Protein AF-A0AAW0GSN8-F1 (afdb_monomer_lite)

Secondary structure (DSSP, 8-state):
---GGGGSPPPS--------------------------------PPPPTT--TT----STTTS-S-PPPSS---PPP--B-TTS-B-THHHHHTTPPTT-----SGGGGS-GGG-SSS-HHHHS-PPPPHHHHHHHHHHHHHHHHHHHHHHHHHH-TT-----S----------S---S--------------------------

Radius of gyration: 39.43 Å; chains: 1; bounding box: 84×51×118 Å

Sequence (205 aa):
MAALASLLPKPVHVSISDDEDDIVRVSQQVAESSLQSKSVVIRLAVPSYGQRNGWKPSSQEDFGLGKKKTAAGNTLALQVDSEGNVRYDAIAQQGQRAGKIIQSQFKDLVPLAHRKDLDDDARLMERPSEDEVQTTTDKTRAALEKLVNGKIKAAQPKNVPDGHGKTSFIRYTPGQQNGSGWVEA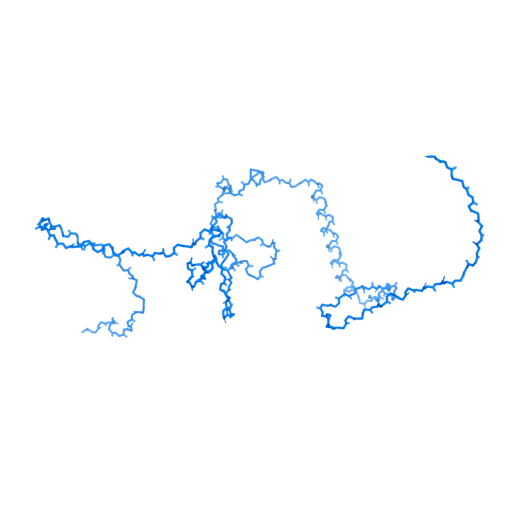EDHQDDRSGRGSFGAPSVQA

Organism: NCBI:txid2478898

Foldseek 3Di:
DDDPVVVDDDDPDDDDDPDDDDPDDDDDDDDDDDDDPPVPPPDPPADDPPPCVVPDQDDPVNDDDDDDDPDDDPDDDFDADPVRDTCPVVVVCPPPDPPDDDPDDPLSVDPPVPRPPDDPVRVVPDDDDPVVVVVVVVVVVVVVVVVVVVVVLVPDPDNDPDPPDDDDDDDDDDPDPPDDPPPPPPPPPPPPDDDDDDDDDDDDD

InterPro domains:
  IPR017862 SKI-interacting protein, SKIP [PTHR12096] (2-179)

pLDDT: mean 73.42, std 19.93, range [31.97, 97.88]

Structure (mmCIF, N/CA/C/O backbone):
data_AF-A0AAW0GSN8-F1
#
_entry.id   AF-A0AAW0GSN8-F1
#
loop_
_atom_site.group_PDB
_atom_site.id
_atom_site.type_symbol
_atom_site.label_atom_id
_atom_site.label_alt_id
_atom_site.label_comp_id
_atom_site.label_asym_id
_atom_site.label_entity_id
_atom_site.label_seq_id
_atom_site.pdbx_PDB_ins_code
_atom_site.Cartn_x
_atom_site.Cartn_y
_atom_site.Cartn_z
_atom_site.occupancy
_atom_site.B_iso_or_equiv
_atom_site.auth_seq_id
_atom_site.auth_comp_id
_atom_site.auth_asym_id
_atom_site.auth_atom_id
_atom_site.pdbx_PDB_model_num
ATOM 1 N N . MET A 1 1 ? -24.325 24.714 -55.198 1.00 47.47 1 MET A N 1
ATOM 2 C CA . MET A 1 1 ? -24.501 23.804 -54.046 1.00 47.47 1 MET A CA 1
ATOM 3 C C . MET A 1 1 ? -23.289 23.974 -53.143 1.00 47.47 1 MET A C 1
ATOM 5 O O . MET A 1 1 ? -22.192 23.667 -53.584 1.00 47.47 1 MET A O 1
ATOM 9 N N . ALA A 1 2 ? -23.452 24.573 -51.961 1.00 48.50 2 ALA A N 1
ATOM 10 C CA . ALA A 1 2 ? -22.352 24.800 -51.020 1.00 48.50 2 ALA A CA 1
ATOM 11 C C . ALA A 1 2 ? -22.155 23.544 -50.156 1.00 48.50 2 ALA A C 1
ATOM 13 O O . ALA A 1 2 ? -23.101 23.097 -49.511 1.00 48.50 2 ALA A O 1
ATOM 14 N N . ALA A 1 3 ? -20.961 22.948 -50.181 1.00 64.44 3 ALA A N 1
ATOM 15 C CA . ALA A 1 3 ? -20.650 21.765 -49.384 1.00 64.44 3 ALA A CA 1
ATOM 16 C C . ALA A 1 3 ? -20.227 22.180 -47.963 1.00 64.44 3 ALA A C 1
ATOM 18 O O . ALA A 1 3 ? -19.297 22.965 -47.795 1.00 64.44 3 ALA A O 1
ATOM 19 N N . LEU A 1 4 ? -20.885 21.615 -46.942 1.00 66.44 4 LEU A N 1
ATOM 20 C CA . LEU A 1 4 ? -20.649 21.854 -45.504 1.00 66.44 4 LEU A CA 1
ATOM 21 C C . LEU A 1 4 ? -19.182 21.696 -45.054 1.00 66.44 4 LEU A C 1
ATOM 23 O O . LEU A 1 4 ? -18.800 22.228 -44.016 1.00 66.44 4 LEU A O 1
ATOM 27 N N . ALA A 1 5 ? -18.351 21.012 -45.843 1.00 70.94 5 ALA A N 1
ATOM 28 C CA . ALA A 1 5 ? -16.930 20.826 -45.574 1.00 70.94 5 ALA A CA 1
ATOM 29 C C . ALA A 1 5 ? -16.110 22.132 -45.619 1.00 70.94 5 ALA A C 1
ATOM 31 O O . ALA A 1 5 ? -15.056 22.198 -44.993 1.00 70.94 5 ALA A O 1
ATOM 32 N N . SER A 1 6 ? -16.572 23.182 -46.315 1.00 72.38 6 SER A N 1
ATOM 33 C CA . SER A 1 6 ? -15.826 24.448 -46.429 1.00 72.38 6 SER A CA 1
ATOM 34 C C . SER A 1 6 ? -16.118 25.464 -45.318 1.00 72.38 6 SER A C 1
ATOM 36 O O . SER A 1 6 ? -15.458 26.498 -45.269 1.00 72.38 6 SER A O 1
ATOM 38 N N . LEU A 1 7 ? -17.110 25.209 -44.453 1.00 79.56 7 LEU A N 1
ATOM 39 C CA . LEU A 1 7 ? -17.447 26.067 -43.305 1.00 79.56 7 LEU A CA 1
ATOM 40 C C . LEU A 1 7 ? -16.794 25.613 -41.993 1.00 79.56 7 LEU A C 1
ATOM 42 O O . LEU A 1 7 ? -16.964 26.272 -40.968 1.00 79.56 7 LEU A O 1
ATOM 46 N N . LEU A 1 8 ? -16.057 24.502 -42.002 1.00 81.62 8 LEU A N 1
ATOM 47 C CA . LEU A 1 8 ? -15.428 23.966 -40.801 1.00 81.62 8 LEU A CA 1
ATOM 48 C C . LEU A 1 8 ? -13.939 24.355 -40.738 1.00 81.62 8 LEU A C 1
ATOM 50 O O . LEU A 1 8 ? -13.247 24.308 -41.758 1.00 81.62 8 LEU A O 1
ATOM 54 N N . PRO A 1 9 ? -13.425 24.749 -39.556 1.00 76.94 9 PRO A N 1
ATOM 55 C CA . PRO A 1 9 ? -12.010 25.045 -39.373 1.00 76.94 9 PRO A CA 1
ATOM 56 C C . PRO A 1 9 ? -11.159 23.794 -39.614 1.00 76.94 9 PRO A C 1
ATOM 58 O O . PRO A 1 9 ? -11.548 22.679 -39.265 1.00 76.94 9 PRO A O 1
ATOM 61 N N . LYS A 1 10 ? -9.986 23.990 -40.227 1.00 71.31 10 LYS A N 1
ATOM 62 C CA . LYS A 1 10 ? -9.084 22.893 -40.602 1.00 71.31 10 LYS A CA 1
ATOM 63 C C . LYS A 1 10 ? -8.687 22.078 -39.357 1.00 71.31 10 LYS A C 1
ATOM 65 O O . LYS A 1 10 ? -8.310 22.687 -38.352 1.00 71.31 10 LYS A O 1
ATOM 70 N N . PRO A 1 11 ? -8.762 20.734 -39.402 1.00 77.06 11 PRO A N 1
ATOM 71 C CA . PRO A 1 11 ? -8.467 19.896 -38.246 1.00 77.06 11 PRO A CA 1
ATOM 72 C C . PRO A 1 11 ? -6.990 20.015 -37.857 1.00 77.06 11 PRO A C 1
ATOM 74 O O . PRO A 1 11 ? -6.106 20.007 -38.709 1.00 77.06 11 PRO A O 1
ATOM 77 N N . VAL A 1 12 ? -6.731 20.123 -36.553 1.00 73.25 12 VAL A N 1
ATOM 78 C CA . VAL A 1 12 ? -5.385 20.352 -35.991 1.00 73.25 12 VAL A CA 1
ATOM 79 C C . VAL A 1 12 ? -4.569 19.054 -35.893 1.00 73.25 12 VAL A C 1
ATOM 81 O O . VAL A 1 12 ? -3.347 19.094 -35.780 1.00 73.25 12 VAL A O 1
ATOM 84 N N . HIS A 1 13 ? -5.222 17.895 -36.004 1.00 61.66 13 HIS A N 1
ATOM 85 C CA . HIS A 1 13 ? -4.568 16.591 -35.986 1.00 61.66 13 HIS A CA 1
ATOM 86 C C . HIS A 1 13 ? -4.884 15.832 -37.273 1.00 61.66 13 HIS A C 1
ATOM 88 O O . HIS A 1 13 ? -5.981 15.306 -37.445 1.00 61.66 13 HIS A O 1
ATOM 94 N N . VAL A 1 14 ? -3.906 15.793 -38.178 1.00 61.56 14 VAL A N 1
ATOM 95 C CA . VAL A 1 14 ? -3.887 14.848 -39.294 1.00 61.56 14 VAL A CA 1
ATOM 96 C C . VAL A 1 14 ? -3.407 13.521 -38.719 1.00 61.56 14 VAL A C 1
ATOM 98 O O . VAL A 1 14 ? -2.260 13.414 -38.286 1.00 61.56 14 VAL A O 1
ATOM 101 N N . SER A 1 15 ? -4.284 12.520 -38.652 1.00 49.62 15 SER A N 1
ATOM 102 C CA . SER A 1 15 ? -3.837 11.140 -38.487 1.00 49.62 15 SER A CA 1
ATOM 103 C C . SER A 1 15 ? -3.034 10.781 -39.732 1.00 49.62 15 SER A C 1
ATOM 105 O O . SER A 1 15 ? -3.571 10.842 -40.839 1.00 49.62 15 SER A O 1
ATOM 107 N N . ILE A 1 16 ? -1.752 10.462 -39.541 1.00 42.59 16 ILE A N 1
ATOM 108 C CA . ILE A 1 16 ? -0.909 9.833 -40.558 1.00 42.59 16 ILE A CA 1
ATOM 109 C C . ILE A 1 16 ? -1.701 8.660 -41.134 1.00 42.59 16 ILE A C 1
ATOM 111 O O . ILE A 1 16 ? -2.061 7.720 -40.427 1.00 42.59 16 ILE A O 1
ATOM 115 N N . SER A 1 17 ? -2.087 8.830 -42.392 1.00 41.59 17 SER A N 1
ATOM 116 C CA . SER A 1 17 ? -2.611 7.766 -43.229 1.00 41.59 17 SER A CA 1
ATOM 117 C C . SER A 1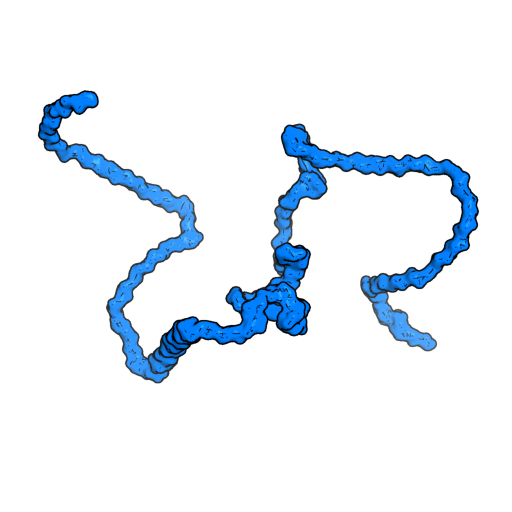 17 ? -1.368 7.090 -43.779 1.00 41.59 17 SER A C 1
ATOM 119 O O . SER A 1 17 ? -0.488 7.763 -44.317 1.00 41.59 17 SER A O 1
ATOM 121 N N . ASP A 1 18 ? -1.255 5.802 -43.505 1.00 45.47 18 ASP A N 1
ATOM 122 C CA . ASP A 1 18 ? -0.244 4.925 -44.074 1.00 45.47 18 ASP A CA 1
ATOM 123 C C . ASP A 1 18 ? -0.635 4.723 -45.547 1.00 45.47 18 ASP A C 1
ATOM 125 O O . ASP A 1 18 ? -1.470 3.879 -45.867 1.00 45.47 18 ASP A O 1
ATOM 129 N N . ASP A 1 19 ? -0.158 5.607 -46.426 1.00 40.81 19 ASP A N 1
ATOM 130 C CA . ASP A 1 19 ? -0.282 5.442 -47.875 1.00 40.81 19 ASP A CA 1
ATOM 131 C C . ASP A 1 19 ? 0.840 4.500 -48.339 1.00 40.81 19 ASP A C 1
ATOM 133 O O . ASP A 1 19 ? 1.934 4.915 -48.730 1.00 40.81 19 ASP A O 1
ATOM 137 N N . GLU A 1 20 ? 0.558 3.202 -48.245 1.00 44.66 20 GLU A N 1
ATOM 138 C CA . GLU A 1 20 ? 1.202 2.177 -49.060 1.00 44.66 20 GLU A CA 1
ATOM 139 C C . GLU A 1 20 ? 0.639 2.300 -50.484 1.00 44.66 20 GLU A C 1
ATOM 141 O O . GLU A 1 20 ? -0.543 2.043 -50.678 1.00 44.66 20 GLU A O 1
ATOM 146 N N . ASP A 1 21 ? 1.457 2.751 -51.445 1.00 37.56 21 ASP A N 1
ATOM 147 C CA . ASP A 1 21 ? 1.539 2.247 -52.832 1.00 37.56 21 ASP A CA 1
ATOM 148 C C . ASP A 1 21 ? 2.273 3.250 -53.747 1.00 37.56 21 ASP A C 1
ATOM 150 O O . ASP A 1 21 ? 1.756 4.314 -54.064 1.00 37.56 21 ASP A O 1
ATOM 154 N N . ASP A 1 22 ? 3.495 2.898 -54.176 1.00 33.91 22 ASP A N 1
ATOM 155 C CA . ASP A 1 22 ? 3.962 3.030 -55.573 1.00 33.91 22 ASP A CA 1
ATOM 156 C C . ASP A 1 22 ? 5.422 2.541 -55.703 1.00 33.91 22 ASP A C 1
ATOM 158 O O . ASP A 1 22 ? 6.395 3.300 -55.744 1.00 33.91 22 ASP A O 1
ATOM 162 N N . ILE A 1 23 ? 5.600 1.216 -55.786 1.00 31.97 23 ILE A N 1
ATOM 163 C CA . ILE A 1 23 ? 6.879 0.605 -56.180 1.00 31.97 23 ILE A CA 1
ATOM 164 C C . ILE A 1 23 ? 6.979 0.642 -57.709 1.00 31.97 23 ILE A C 1
ATOM 166 O O . ILE A 1 23 ? 6.670 -0.327 -58.406 1.00 31.97 23 ILE A O 1
ATOM 170 N N . VAL A 1 24 ? 7.474 1.754 -58.249 1.00 32.88 24 VAL A N 1
ATOM 171 C CA . VAL A 1 24 ? 7.931 1.819 -59.642 1.00 32.88 24 VAL A CA 1
ATOM 172 C C . VAL A 1 24 ? 9.305 1.147 -59.737 1.00 32.88 24 VAL A C 1
ATOM 174 O O . VAL A 1 24 ? 10.339 1.704 -59.371 1.00 32.88 24 VAL A O 1
ATOM 177 N N . ARG A 1 25 ? 9.319 -0.089 -60.248 1.00 39.22 25 ARG A N 1
ATOM 178 C CA . ARG A 1 25 ? 10.537 -0.801 -60.656 1.00 39.22 25 ARG A CA 1
ATOM 179 C C . ARG A 1 25 ? 11.134 -0.139 -61.902 1.00 39.22 25 ARG A C 1
ATOM 181 O O . ARG A 1 25 ? 10.726 -0.454 -63.015 1.00 39.22 25 ARG A O 1
ATOM 188 N N . VAL A 1 26 ? 12.145 0.712 -61.728 1.00 33.56 26 VAL A N 1
ATOM 189 C CA . VAL A 1 26 ? 13.112 1.027 -62.795 1.00 33.56 26 VAL A CA 1
ATOM 190 C C . VAL A 1 26 ? 14.429 0.352 -62.452 1.00 33.56 26 VAL A C 1
ATOM 192 O O . VAL A 1 26 ? 15.201 0.793 -61.604 1.00 33.56 26 VAL A O 1
ATOM 195 N N . SER A 1 27 ? 14.666 -0.770 -63.114 1.00 37.75 27 SER A N 1
ATOM 196 C CA . SER A 1 27 ? 15.971 -1.398 -63.200 1.00 37.75 27 SER A CA 1
ATOM 197 C C . SER A 1 27 ? 16.868 -0.624 -64.169 1.00 37.75 27 SER A C 1
ATOM 199 O O . SER A 1 27 ? 16.466 -0.357 -65.298 1.00 37.75 27 SER A O 1
ATOM 201 N N . GLN A 1 28 ? 18.115 -0.425 -63.728 1.00 36.84 28 GLN A N 1
ATOM 202 C CA . GLN A 1 28 ? 19.348 -0.601 -64.505 1.00 36.84 28 GLN A CA 1
ATOM 203 C C . GLN A 1 28 ? 20.204 0.658 -64.793 1.00 36.84 28 GLN A C 1
ATOM 205 O O . GLN A 1 28 ? 19.917 1.468 -65.662 1.00 36.84 28 GLN A O 1
ATOM 210 N N . GLN A 1 29 ? 21.349 0.673 -64.091 1.00 39.09 29 GLN A N 1
ATOM 211 C CA . GLN A 1 29 ? 22.684 1.139 -64.506 1.00 39.09 29 GLN A CA 1
ATOM 212 C C . GLN A 1 29 ? 22.993 2.644 -64.591 1.00 39.09 29 GLN A C 1
ATOM 214 O O . GLN A 1 29 ? 22.885 3.262 -65.641 1.00 39.09 29 GLN A O 1
ATOM 219 N N . VAL A 1 30 ? 23.644 3.142 -63.531 1.00 34.22 30 VAL A N 1
ATOM 220 C CA . VAL A 1 30 ? 24.915 3.878 -63.667 1.00 34.22 30 VAL A CA 1
ATOM 221 C C . VAL A 1 30 ? 25.796 3.589 -62.450 1.00 34.22 30 VAL A C 1
ATOM 223 O O . VAL A 1 30 ? 25.522 4.026 -61.335 1.00 34.22 30 VAL A O 1
ATOM 226 N N . ALA A 1 31 ? 26.836 2.789 -62.673 1.00 40.06 31 ALA A N 1
ATOM 227 C CA . ALA A 1 31 ? 28.003 2.739 -61.812 1.00 40.06 31 ALA A CA 1
ATOM 228 C C . ALA A 1 31 ? 28.963 3.826 -62.301 1.00 40.06 31 ALA A C 1
ATOM 230 O O . ALA A 1 31 ? 29.271 3.839 -63.486 1.00 40.06 31 ALA A O 1
ATOM 231 N N . GLU A 1 32 ? 29.376 4.727 -61.407 1.00 35.12 32 GLU A N 1
ATOM 232 C CA . GLU A 1 32 ? 30.765 5.170 -61.195 1.00 35.12 32 GLU A CA 1
ATOM 233 C C . GLU A 1 32 ? 30.825 6.513 -60.451 1.00 35.12 32 GLU A C 1
ATOM 235 O O . GLU A 1 32 ? 30.223 7.513 -60.829 1.00 35.12 32 GLU A O 1
ATOM 240 N N . SER A 1 33 ? 31.651 6.522 -59.403 1.00 45.41 33 SER A N 1
ATOM 241 C CA . SER A 1 33 ? 32.272 7.696 -58.779 1.00 45.41 33 SER A CA 1
ATOM 242 C C . SER A 1 33 ? 31.367 8.739 -58.102 1.00 45.41 33 SER A C 1
ATOM 244 O O . SER A 1 33 ? 31.051 9.789 -58.646 1.00 45.41 33 SER A O 1
ATOM 246 N N . SER A 1 34 ? 31.108 8.543 -56.808 1.00 45.59 34 SER A N 1
ATOM 247 C CA . SER A 1 34 ? 31.128 9.676 -55.879 1.00 45.59 34 SER A CA 1
ATOM 248 C C . SER A 1 34 ? 31.551 9.207 -54.494 1.00 45.59 34 SER A C 1
ATOM 250 O O . SER A 1 34 ? 30.896 8.401 -53.838 1.00 45.59 34 SER A O 1
ATOM 252 N N . LEU A 1 35 ? 32.743 9.670 -54.146 1.00 48.09 35 LEU A N 1
ATOM 253 C CA . LEU A 1 35 ? 33.466 9.596 -52.888 1.00 48.09 35 LEU A CA 1
ATOM 254 C C . LEU A 1 35 ? 32.600 9.261 -51.669 1.00 48.09 35 LEU A C 1
ATOM 256 O O . LEU A 1 35 ? 31.708 9.993 -51.250 1.00 48.09 35 LEU A O 1
ATOM 260 N N . GLN A 1 36 ? 32.971 8.144 -51.062 1.00 50.09 36 GLN A N 1
ATOM 261 C CA . GLN A 1 36 ? 32.491 7.642 -49.793 1.00 50.09 36 GLN A CA 1
ATOM 262 C C . GLN A 1 36 ? 32.899 8.605 -48.668 1.00 50.09 36 GLN A C 1
ATOM 264 O O . GLN A 1 36 ? 33.895 8.390 -47.980 1.00 50.09 36 GLN A O 1
ATOM 269 N N . SER A 1 37 ? 32.130 9.669 -48.442 1.00 52.34 37 SER A N 1
ATOM 270 C CA . SER A 1 37 ? 32.210 10.445 -47.206 1.00 52.34 37 SER A CA 1
ATOM 271 C C . SER A 1 37 ? 31.541 9.649 -46.083 1.00 52.34 37 SER A C 1
ATOM 273 O O . SER A 1 37 ? 30.471 9.977 -45.579 1.00 52.34 37 SER A O 1
ATOM 275 N N . LYS A 1 38 ? 32.206 8.572 -45.643 1.00 58.03 38 LYS A N 1
ATOM 276 C CA . LYS A 1 38 ? 32.030 8.074 -44.276 1.00 58.03 38 LYS A CA 1
ATOM 277 C C . LYS A 1 38 ? 32.550 9.176 -43.358 1.00 58.03 38 LYS A C 1
ATOM 279 O O . LYS A 1 38 ? 33.722 9.178 -42.993 1.00 58.03 38 LYS A O 1
ATOM 284 N N . SER A 1 39 ? 31.702 10.143 -43.017 1.00 54.34 39 SER A N 1
ATOM 285 C CA . SER A 1 39 ? 31.991 11.056 -41.920 1.00 54.34 39 SER A CA 1
ATOM 286 C C . SER A 1 39 ? 32.039 10.209 -40.653 1.00 54.34 39 SER A C 1
ATOM 288 O O . SER A 1 39 ? 31.008 9.815 -40.105 1.00 54.34 39 SER A O 1
ATOM 290 N N . VAL A 1 40 ? 33.251 9.849 -40.241 1.00 54.81 40 VAL A N 1
ATOM 291 C CA . VAL A 1 40 ? 33.510 9.196 -38.964 1.00 54.81 40 VAL A CA 1
ATOM 292 C C . VAL A 1 40 ? 33.043 10.163 -37.886 1.00 54.81 40 VAL A C 1
ATOM 294 O O . VAL A 1 40 ? 33.675 11.187 -37.638 1.00 54.81 40 VAL A O 1
ATOM 297 N N . VAL A 1 41 ? 31.911 9.857 -37.258 1.00 50.50 41 VAL A N 1
ATOM 298 C CA . VAL A 1 41 ? 31.511 10.522 -36.020 1.00 50.50 41 VAL A CA 1
ATOM 299 C C . VAL A 1 41 ? 32.524 10.081 -34.967 1.00 50.50 41 VAL A C 1
ATOM 301 O O . VAL A 1 41 ? 32.447 8.963 -34.455 1.00 50.50 41 VAL A O 1
ATOM 304 N N . ILE A 1 42 ? 33.515 10.931 -34.688 1.00 53.84 42 ILE A N 1
ATOM 305 C CA . ILE A 1 42 ? 34.471 10.733 -33.595 1.00 53.84 42 ILE A CA 1
ATOM 306 C C . ILE A 1 42 ? 33.691 10.934 -32.295 1.00 53.84 42 ILE A C 1
ATOM 308 O O . ILE A 1 42 ? 33.615 12.034 -31.754 1.00 53.84 42 ILE A O 1
ATOM 312 N N . ARG A 1 43 ? 33.046 9.871 -31.812 1.00 57.94 43 ARG A N 1
ATOM 313 C CA . ARG A 1 43 ? 32.513 9.836 -30.452 1.00 57.94 43 ARG A CA 1
ATOM 314 C C . ARG A 1 43 ? 33.710 9.756 -29.512 1.00 57.94 43 ARG A C 1
ATOM 316 O O . ARG A 1 43 ? 34.443 8.768 -29.545 1.00 57.94 43 ARG A O 1
ATOM 323 N N . LEU A 1 44 ? 33.926 10.792 -28.703 1.00 65.06 44 LEU A N 1
ATOM 324 C CA . LEU A 1 44 ? 34.862 10.754 -27.579 1.00 65.06 44 LEU A CA 1
ATOM 325 C C . LEU A 1 44 ? 34.303 9.753 -26.562 1.00 65.06 44 LEU A C 1
ATOM 327 O O . LEU A 1 44 ? 33.516 10.108 -25.695 1.00 65.06 44 LEU A O 1
ATOM 331 N N . ALA A 1 45 ? 34.633 8.473 -26.733 1.00 70.31 45 ALA A N 1
ATOM 332 C CA . ALA A 1 45 ? 34.176 7.428 -25.834 1.00 70.31 45 ALA A CA 1
ATOM 333 C C . ALA A 1 45 ? 34.641 7.745 -24.408 1.00 70.31 45 ALA A C 1
ATOM 335 O O . ALA A 1 45 ? 35.801 8.099 -24.188 1.00 70.31 45 ALA A O 1
ATOM 336 N N . VAL A 1 46 ? 33.723 7.617 -23.450 1.00 76.12 46 VAL A N 1
ATOM 337 C CA . VAL A 1 46 ? 33.999 7.800 -22.025 1.00 76.12 46 VAL A CA 1
ATOM 338 C C . VAL A 1 46 ? 35.222 6.948 -21.635 1.00 76.12 46 VAL A C 1
ATOM 340 O O . VAL A 1 46 ? 35.148 5.721 -21.748 1.00 76.12 46 VAL A O 1
ATOM 343 N N . PRO A 1 47 ? 36.338 7.550 -21.171 1.00 82.31 47 PRO A N 1
ATOM 344 C CA . PRO A 1 47 ? 37.539 6.801 -20.817 1.00 82.31 47 PRO A CA 1
ATOM 345 C C . PRO A 1 47 ? 37.259 5.747 -19.739 1.00 82.31 47 PRO A C 1
ATOM 347 O O . PRO A 1 47 ? 36.451 5.963 -18.822 1.00 82.31 47 PRO A O 1
ATOM 350 N N . SER A 1 48 ? 37.944 4.603 -19.821 1.00 83.94 48 SER A N 1
ATOM 351 C CA . SER A 1 48 ? 37.826 3.541 -18.820 1.00 83.94 48 SER A CA 1
ATOM 352 C C . SER A 1 48 ? 38.185 4.058 -17.425 1.00 83.94 48 SER A C 1
ATOM 354 O O . SER A 1 48 ? 38.892 5.059 -17.254 1.00 83.94 48 SER A O 1
ATOM 356 N N . TYR A 1 49 ? 37.684 3.382 -16.392 1.00 80.88 49 TYR A N 1
ATOM 357 C CA . TYR A 1 49 ? 38.057 3.713 -15.018 1.00 80.88 49 TYR A CA 1
ATOM 358 C C . TYR A 1 49 ? 39.591 3.685 -14.865 1.00 80.88 49 TYR A C 1
ATOM 360 O O . TYR A 1 49 ? 40.256 2.805 -15.408 1.00 80.88 49 TYR A O 1
ATOM 368 N N . GLY A 1 50 ? 40.152 4.700 -14.196 1.00 84.62 50 GLY A N 1
ATOM 369 C CA . GLY A 1 50 ? 41.602 4.896 -14.041 1.00 84.62 50 GLY A CA 1
ATOM 370 C C . GLY A 1 50 ? 42.258 5.890 -15.015 1.00 84.62 50 GLY A C 1
ATOM 371 O O . GLY A 1 50 ? 43.293 6.451 -14.674 1.00 84.62 50 GLY A O 1
ATOM 372 N N . GLN A 1 51 ? 41.648 6.196 -16.170 1.00 84.75 51 GLN A N 1
ATOM 373 C CA . GLN A 1 51 ? 42.188 7.148 -17.170 1.00 84.75 51 GLN A CA 1
ATOM 374 C C . GLN A 1 51 ? 41.389 8.458 -17.276 1.00 84.75 51 GLN A C 1
ATOM 376 O O . GLN A 1 51 ? 41.506 9.209 -18.238 1.00 84.75 51 GLN A O 1
ATOM 381 N N . ARG A 1 52 ? 40.552 8.750 -16.278 1.00 83.00 52 ARG A N 1
ATOM 382 C CA . ARG A 1 52 ? 39.638 9.905 -16.292 1.00 83.00 52 ARG A CA 1
ATOM 383 C C . ARG A 1 52 ? 40.270 11.209 -15.796 1.00 83.00 52 ARG A C 1
ATOM 385 O O . ARG A 1 52 ? 39.572 12.213 -15.678 1.00 83.00 52 ARG A O 1
ATOM 392 N N . ASN A 1 53 ? 41.571 11.221 -15.507 1.00 80.12 53 ASN A N 1
ATOM 393 C CA . ASN A 1 53 ? 42.263 12.428 -15.059 1.00 80.12 53 ASN A CA 1
ATOM 394 C C . ASN A 1 53 ? 42.240 13.489 -16.169 1.00 80.12 53 ASN A C 1
ATOM 396 O O . ASN A 1 53 ? 42.790 13.284 -17.245 1.00 80.12 53 ASN A O 1
ATOM 400 N N . GLY A 1 54 ? 41.576 14.617 -15.903 1.00 83.44 54 GLY A N 1
ATOM 401 C CA . GLY A 1 54 ? 41.390 15.706 -16.868 1.00 83.44 54 GLY A CA 1
ATOM 402 C C . GLY A 1 54 ? 40.170 15.561 -17.788 1.00 83.44 54 GLY A C 1
ATOM 403 O O . GLY A 1 54 ? 39.831 16.517 -18.482 1.00 83.44 54 GLY A O 1
ATOM 404 N N . TRP A 1 55 ? 39.464 14.425 -17.760 1.00 83.12 55 TRP A N 1
ATOM 405 C CA . TRP A 1 55 ? 38.240 14.223 -18.536 1.00 83.12 55 TRP A CA 1
ATOM 406 C C . TRP A 1 55 ? 37.023 14.779 -17.784 1.00 83.12 55 TRP A C 1
ATOM 408 O O . TRP A 1 55 ? 36.739 14.370 -16.656 1.00 83.12 55 TRP A O 1
ATOM 418 N N . LYS A 1 56 ? 36.307 15.725 -18.403 1.00 82.62 56 LYS A N 1
ATOM 419 C CA . LYS A 1 56 ? 35.111 16.362 -17.836 1.00 82.62 56 LYS A CA 1
ATOM 420 C C . LYS A 1 56 ? 33.881 16.007 -18.680 1.00 82.62 56 LYS A C 1
ATOM 422 O O . LYS A 1 56 ? 33.797 16.494 -19.810 1.00 82.62 56 LYS A O 1
ATOM 427 N N . PRO A 1 57 ? 32.935 15.209 -18.156 1.00 81.56 57 PRO A N 1
ATOM 428 C CA . PRO A 1 57 ? 31.679 14.949 -18.850 1.00 81.56 57 PRO A CA 1
ATOM 429 C C . PRO A 1 57 ? 30.945 16.274 -19.090 1.00 81.56 57 PRO A C 1
ATOM 431 O O . PRO A 1 57 ? 30.885 17.119 -18.195 1.00 81.56 57 PRO A O 1
ATOM 434 N N . SER A 1 58 ? 30.448 16.491 -20.306 1.00 79.31 58 SER A N 1
ATOM 435 C CA . SER A 1 58 ? 29.803 17.749 -20.712 1.00 79.31 58 SER A CA 1
ATOM 436 C C . SER A 1 58 ? 28.444 17.520 -21.376 1.00 79.31 58 SER A C 1
ATOM 438 O O . SER A 1 58 ? 27.533 18.328 -21.191 1.00 79.31 58 SER A O 1
ATOM 440 N N . SER A 1 59 ? 28.266 16.418 -22.106 1.00 79.50 59 SER A N 1
ATOM 441 C CA . SER A 1 59 ? 27.009 16.056 -22.767 1.00 79.50 59 SER A CA 1
ATOM 442 C C . SER A 1 59 ? 26.212 15.014 -21.964 1.00 79.50 59 SER A C 1
ATOM 444 O O . SER A 1 59 ? 26.718 14.366 -21.052 1.00 79.50 59 SER A O 1
ATOM 446 N N . GLN A 1 60 ? 24.921 14.847 -22.281 1.00 76.69 60 GLN A N 1
ATOM 447 C CA . GLN A 1 60 ? 24.043 13.878 -21.598 1.00 76.69 60 GLN A CA 1
ATOM 448 C C . GLN A 1 60 ? 24.535 12.426 -21.731 1.00 76.69 60 GLN A C 1
ATOM 450 O O . GLN A 1 60 ? 24.258 11.617 -20.855 1.00 76.69 60 GLN A O 1
ATOM 455 N N . GLU A 1 61 ? 25.236 12.115 -22.818 1.00 78.38 61 GLU A N 1
ATOM 456 C CA . GLU A 1 61 ? 25.865 10.814 -23.078 1.00 78.38 61 GLU A CA 1
ATOM 457 C C . GLU A 1 61 ? 27.121 10.580 -22.216 1.00 78.38 61 GLU A C 1
ATOM 459 O O . GLU A 1 61 ? 27.471 9.428 -21.965 1.00 78.38 61 GLU A O 1
ATOM 464 N N . ASP A 1 62 ? 27.751 11.643 -21.696 1.00 79.44 62 ASP A N 1
ATOM 465 C CA . ASP A 1 62 ? 28.925 11.544 -20.821 1.00 79.44 62 ASP A CA 1
ATOM 466 C C . ASP A 1 62 ? 28.559 11.300 -19.343 1.00 79.44 62 ASP A C 1
ATOM 468 O O . ASP A 1 62 ? 29.358 10.755 -18.573 1.00 79.44 62 ASP A O 1
ATOM 472 N N . PHE A 1 63 ? 27.367 11.739 -18.920 1.00 72.62 63 PHE A N 1
ATOM 473 C CA . PHE A 1 63 ? 26.886 11.636 -17.540 1.00 72.62 63 PHE A CA 1
ATOM 474 C C . PHE A 1 63 ? 25.946 10.440 -17.339 1.00 72.62 63 PHE A C 1
ATOM 476 O O . PHE A 1 63 ? 24.971 10.256 -18.064 1.00 72.62 63 PHE A O 1
ATOM 483 N N . GLY A 1 64 ? 26.151 9.699 -16.247 1.00 66.25 64 GLY A N 1
ATOM 484 C CA . GLY A 1 64 ? 25.092 8.877 -15.657 1.00 66.25 64 GLY A CA 1
ATOM 485 C C . GLY A 1 64 ? 23.982 9.761 -15.067 1.00 66.25 64 GLY A C 1
ATOM 486 O O . GLY A 1 64 ? 24.255 10.859 -14.585 1.00 66.25 64 GLY A O 1
ATOM 487 N N . LEU A 1 65 ? 22.731 9.294 -15.144 1.00 67.94 65 LEU A N 1
ATOM 488 C CA . LEU A 1 65 ? 21.484 9.944 -14.695 1.00 67.94 65 LEU A CA 1
ATOM 489 C C . LEU A 1 65 ? 21.670 10.905 -13.491 1.00 67.94 65 LEU A C 1
ATOM 491 O O . LEU A 1 65 ? 21.981 10.455 -12.394 1.00 67.94 65 LEU A O 1
ATOM 495 N N . GLY A 1 66 ? 21.458 12.223 -13.663 1.00 68.88 66 GLY A N 1
ATOM 496 C CA . GLY A 1 66 ? 21.757 13.173 -12.571 1.00 68.88 66 GLY A CA 1
ATOM 497 C C . GLY A 1 66 ? 21.350 14.643 -12.741 1.00 68.88 66 GLY A C 1
ATOM 498 O O . GLY A 1 66 ? 21.920 15.513 -12.084 1.00 68.88 66 GLY A O 1
ATOM 499 N N . LYS A 1 67 ? 20.378 14.972 -13.603 1.00 77.12 67 LYS A N 1
ATOM 500 C CA . LYS A 1 67 ? 19.906 16.362 -13.752 1.00 77.12 67 LYS A CA 1
ATOM 501 C C . LYS A 1 67 ? 18.881 16.714 -12.670 1.00 77.12 67 LYS A C 1
ATOM 503 O O . LYS A 1 67 ? 17.834 16.076 -12.572 1.00 77.12 67 LYS A O 1
ATOM 508 N N . LYS A 1 68 ? 19.160 17.756 -11.878 1.00 75.44 68 LYS A N 1
ATOM 509 C CA . LYS A 1 68 ? 18.189 18.332 -10.933 1.00 75.44 68 LYS A CA 1
ATOM 510 C C . LYS A 1 68 ? 17.009 18.909 -11.724 1.00 75.44 68 LYS A C 1
ATOM 512 O O . LYS A 1 68 ? 17.217 19.705 -12.637 1.00 75.44 68 LYS A O 1
ATOM 517 N N . LYS A 1 69 ? 15.779 18.505 -11.389 1.00 74.81 69 LYS A N 1
ATOM 518 C CA . LYS A 1 69 ? 14.564 19.052 -12.012 1.00 74.81 69 LYS A CA 1
ATOM 519 C C . LYS A 1 69 ? 14.400 20.515 -11.585 1.00 74.81 69 LYS A C 1
ATOM 521 O O . LYS A 1 69 ? 14.352 20.801 -10.395 1.00 74.81 69 LYS A O 1
ATOM 526 N N . THR A 1 70 ? 14.332 21.425 -12.552 1.00 72.25 70 THR A N 1
ATOM 527 C CA . THR A 1 70 ? 14.204 22.880 -12.343 1.00 72.25 70 THR A CA 1
ATOM 528 C C . THR A 1 70 ? 12.768 23.340 -12.085 1.00 72.25 70 THR A C 1
ATOM 530 O O . THR A 1 70 ? 12.570 24.457 -11.622 1.00 72.25 70 THR A O 1
ATOM 533 N N . ALA A 1 71 ? 11.773 22.485 -12.339 1.00 78.38 71 ALA A N 1
ATOM 534 C CA . ALA A 1 71 ? 10.362 22.775 -12.110 1.00 78.38 71 ALA A CA 1
ATOM 535 C C . ALA A 1 71 ? 9.713 21.674 -11.262 1.00 78.38 71 ALA A C 1
ATOM 537 O O . ALA A 1 71 ? 9.818 20.485 -11.579 1.00 78.38 71 ALA A O 1
ATOM 538 N N . ALA A 1 72 ? 9.028 22.077 -10.192 1.00 78.94 72 ALA A N 1
ATOM 539 C CA . ALA A 1 72 ? 8.122 21.202 -9.463 1.00 78.94 72 ALA A CA 1
ATOM 540 C C . ALA A 1 72 ? 6.843 21.032 -10.299 1.00 78.94 72 ALA A C 1
ATOM 542 O O . ALA A 1 72 ? 6.115 21.995 -10.526 1.00 78.94 72 ALA A O 1
ATOM 543 N N . GLY A 1 73 ? 6.602 19.821 -10.802 1.00 82.50 73 GLY A N 1
ATOM 544 C CA . GLY A 1 73 ? 5.390 19.472 -11.545 1.00 82.50 73 GLY A CA 1
ATOM 545 C C . GLY A 1 73 ? 4.467 18.582 -10.716 1.00 82.50 73 GLY A C 1
ATOM 546 O O . GLY A 1 73 ? 4.943 17.742 -9.956 1.00 82.50 73 GLY A O 1
ATOM 547 N N . ASN A 1 74 ? 3.152 18.720 -10.899 1.00 87.12 74 ASN A N 1
ATOM 548 C CA . ASN A 1 74 ? 2.124 17.877 -10.267 1.00 87.12 74 ASN A CA 1
ATOM 549 C C . ASN A 1 74 ? 1.944 16.516 -10.981 1.00 87.12 74 ASN A C 1
ATOM 551 O O . ASN A 1 74 ? 0.835 16.016 -11.144 1.00 87.12 74 ASN A O 1
ATOM 555 N N . THR A 1 75 ? 3.026 15.939 -11.499 1.00 87.38 75 THR A N 1
ATOM 556 C CA . THR A 1 75 ? 2.988 14.699 -12.284 1.00 87.38 75 THR A CA 1
ATOM 557 C C . THR A 1 75 ? 3.451 13.531 -11.429 1.00 87.38 75 THR A C 1
ATOM 559 O O . THR A 1 75 ? 4.553 13.582 -10.874 1.00 87.38 75 THR A O 1
ATOM 562 N N . LEU A 1 76 ? 2.656 12.461 -11.369 1.00 87.50 76 LEU A N 1
ATOM 563 C CA . LEU A 1 76 ? 3.082 11.209 -10.751 1.00 87.50 76 LEU A CA 1
ATOM 564 C C . LEU A 1 76 ? 4.302 10.656 -11.502 1.00 87.50 76 LEU A C 1
ATOM 566 O O . LEU A 1 76 ? 4.333 10.644 -12.733 1.00 87.50 76 LEU A O 1
ATOM 570 N N . ALA A 1 77 ? 5.327 10.235 -10.761 1.00 89.06 77 ALA A N 1
ATOM 571 C CA . ALA A 1 77 ? 6.512 9.643 -11.365 1.00 89.06 77 ALA A CA 1
ATOM 572 C C . ALA A 1 77 ? 6.144 8.329 -12.064 1.00 89.06 77 ALA A C 1
ATOM 574 O O . ALA A 1 77 ? 5.461 7.491 -11.475 1.00 89.06 77 ALA A O 1
ATOM 575 N N . LEU A 1 78 ? 6.621 8.148 -13.298 1.00 91.38 78 LEU A N 1
ATOM 576 C CA . LEU A 1 78 ? 6.446 6.895 -14.018 1.00 91.38 78 LEU A CA 1
ATOM 577 C C . LEU A 1 78 ? 7.236 5.803 -13.299 1.00 91.38 78 LEU A C 1
ATOM 579 O O . LEU A 1 78 ? 8.461 5.877 -13.202 1.00 91.38 78 LEU A O 1
ATOM 583 N N . GLN A 1 79 ? 6.521 4.828 -12.756 1.00 91.94 79 GLN A N 1
ATOM 584 C CA . GLN A 1 79 ? 7.115 3.680 -12.090 1.00 91.94 79 GLN A CA 1
ATOM 585 C C . GLN A 1 79 ? 7.233 2.526 -13.081 1.00 91.94 79 GLN A C 1
ATOM 587 O O . GLN A 1 79 ? 6.466 2.428 -14.039 1.00 91.94 79 GLN A O 1
ATOM 592 N N . VAL A 1 80 ? 8.205 1.658 -12.839 1.00 94.19 80 VAL A N 1
ATOM 593 C CA . VAL A 1 80 ? 8.448 0.449 -13.623 1.00 94.19 80 VAL A CA 1
ATOM 594 C C . VAL A 1 80 ? 8.523 -0.714 -12.640 1.00 94.19 80 VAL A C 1
ATOM 596 O O . VAL A 1 80 ? 9.005 -0.539 -11.517 1.00 94.19 80 VAL A O 1
ATOM 599 N N . ASP A 1 81 ? 7.958 -1.856 -13.010 1.00 90.06 81 ASP A N 1
ATOM 600 C CA . ASP A 1 81 ? 8.026 -3.073 -12.205 1.00 90.06 81 ASP A CA 1
ATOM 601 C C . ASP A 1 81 ? 9.359 -3.818 -12.408 1.00 90.06 81 ASP A C 1
ATOM 603 O O . ASP A 1 81 ? 10.251 -3.374 -13.133 1.00 90.06 81 ASP A O 1
ATOM 607 N N . SER A 1 82 ? 9.525 -4.954 -11.731 1.00 90.81 82 SER A N 1
ATOM 608 C CA . SER A 1 82 ? 10.717 -5.800 -11.864 1.00 90.81 82 SER A CA 1
ATOM 609 C C . SER A 1 82 ? 10.877 -6.430 -13.251 1.00 90.81 82 SER A C 1
ATOM 611 O O . SER A 1 82 ? 11.971 -6.871 -13.588 1.00 90.81 82 SER A O 1
ATOM 613 N N . GLU A 1 83 ? 9.807 -6.490 -14.042 1.00 87.56 83 GLU A N 1
ATOM 614 C CA . GLU A 1 83 ? 9.796 -7.060 -15.392 1.00 87.56 83 GLU A CA 1
ATOM 615 C C . GLU A 1 83 ? 10.106 -6.004 -16.464 1.00 87.56 83 GLU A C 1
ATOM 617 O O . GLU A 1 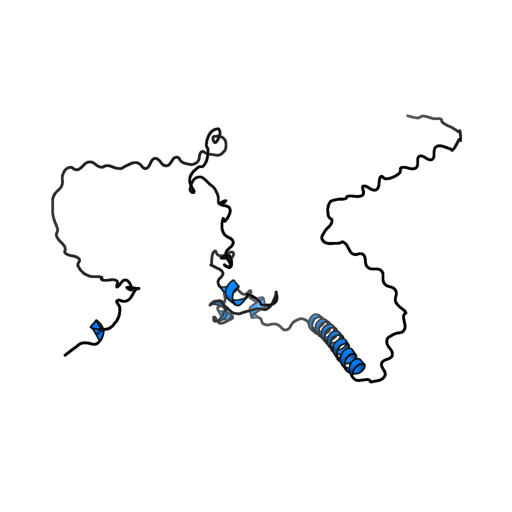83 ? 10.318 -6.340 -17.627 1.00 87.56 83 GLU A O 1
ATOM 622 N N . GLY A 1 84 ? 10.172 -4.725 -16.080 1.00 90.81 84 GLY A N 1
ATOM 623 C CA . GLY A 1 84 ? 10.394 -3.617 -17.002 1.00 90.81 84 GLY A CA 1
ATOM 624 C C . GLY A 1 84 ? 9.107 -3.028 -17.583 1.00 90.81 84 GLY A C 1
ATOM 625 O O . GLY A 1 84 ? 9.184 -2.110 -18.403 1.00 90.81 84 GLY A O 1
ATOM 626 N N . ASN A 1 85 ? 7.928 -3.490 -17.156 1.00 90.00 85 ASN A N 1
ATOM 627 C CA . ASN A 1 85 ? 6.658 -2.921 -17.584 1.00 90.00 85 ASN A CA 1
ATOM 628 C C . ASN A 1 85 ? 6.366 -1.626 -16.829 1.00 90.00 85 ASN A C 1
ATOM 630 O O . ASN A 1 85 ? 6.612 -1.476 -15.628 1.00 90.00 85 ASN A O 1
ATOM 634 N N . VAL A 1 86 ? 5.775 -0.679 -17.545 1.00 93.25 86 VAL A N 1
ATOM 635 C CA . VAL A 1 86 ? 5.356 0.595 -16.972 1.00 93.25 86 VAL A CA 1
ATOM 636 C C . VAL A 1 86 ? 4.125 0.399 -16.083 1.00 93.25 86 VAL A C 1
ATOM 638 O O . VAL A 1 86 ? 3.093 -0.125 -16.505 1.00 93.25 86 VAL A O 1
ATOM 641 N N . ARG A 1 87 ? 4.218 0.883 -14.845 1.00 92.19 87 ARG A N 1
ATOM 642 C CA . ARG A 1 87 ? 3.186 0.783 -13.811 1.00 92.19 87 ARG A CA 1
ATOM 643 C C . ARG A 1 87 ? 2.130 1.879 -13.940 1.00 92.19 87 ARG A C 1
ATOM 645 O O . ARG A 1 87 ? 2.157 2.889 -13.236 1.00 92.19 87 ARG A O 1
ATOM 652 N N . TYR A 1 88 ? 1.182 1.677 -14.856 1.00 92.31 88 TYR A N 1
ATOM 653 C CA . TYR A 1 88 ? -0.007 2.535 -14.992 1.00 92.31 88 TYR A CA 1
ATOM 654 C C . TYR A 1 88 ? -1.043 2.318 -13.873 1.00 92.31 88 TYR A C 1
ATOM 656 O O . TYR A 1 88 ? -1.884 3.182 -13.622 1.00 92.31 88 TYR A O 1
ATOM 664 N N . ASP A 1 89 ? -0.949 1.198 -13.152 1.00 90.88 89 ASP A N 1
ATOM 665 C CA . ASP A 1 89 ? -1.767 0.847 -11.984 1.00 90.88 89 ASP A CA 1
ATOM 666 C C . ASP A 1 89 ? -1.663 1.876 -10.847 1.00 90.88 89 ASP A C 1
ATOM 668 O O . ASP A 1 89 ? -2.618 2.070 -10.091 1.00 90.88 89 ASP A O 1
ATOM 672 N N . ALA A 1 90 ? -0.538 2.589 -10.758 1.00 90.50 90 ALA A N 1
ATOM 673 C CA . ALA A 1 90 ? -0.318 3.639 -9.769 1.00 90.50 90 ALA A CA 1
ATOM 674 C C . ALA A 1 90 ? -1.359 4.774 -9.855 1.00 90.50 90 ALA A C 1
ATOM 676 O O . ALA A 1 90 ? -1.685 5.384 -8.837 1.00 90.50 90 ALA A O 1
ATOM 677 N N . ILE A 1 91 ? -1.929 5.020 -11.042 1.00 91.94 91 ILE A N 1
ATOM 678 C CA . ILE A 1 91 ? -3.014 5.994 -11.232 1.00 91.94 91 ILE A CA 1
ATOM 679 C C . ILE A 1 91 ? -4.298 5.495 -10.558 1.00 91.94 91 ILE A C 1
ATOM 681 O O . ILE A 1 91 ? -4.959 6.247 -9.847 1.00 91.94 91 ILE A O 1
ATOM 685 N N . ALA A 1 92 ? -4.632 4.214 -10.723 1.00 92.88 92 ALA A N 1
ATOM 686 C CA . ALA A 1 92 ? -5.817 3.616 -10.107 1.00 92.88 92 ALA A CA 1
ATOM 687 C C . ALA A 1 92 ? -5.684 3.489 -8.578 1.00 92.88 92 ALA A C 1
ATOM 689 O O . ALA A 1 92 ? -6.671 3.587 -7.848 1.00 92.88 92 ALA A O 1
ATOM 690 N N . GLN A 1 93 ? -4.461 3.289 -8.081 1.00 92.12 93 GLN A N 1
ATOM 691 C CA . GLN A 1 93 ? -4.160 3.203 -6.648 1.00 92.12 93 GLN A CA 1
ATOM 692 C C . GLN A 1 93 ? -4.063 4.573 -5.964 1.00 92.12 93 GLN A C 1
ATOM 694 O O . GLN A 1 93 ? -4.066 4.645 -4.732 1.00 92.12 93 GLN A O 1
ATOM 699 N N . GLN A 1 94 ? -4.013 5.668 -6.726 1.00 91.69 94 GLN A N 1
ATOM 700 C CA . GLN A 1 94 ? -3.895 7.007 -6.167 1.00 91.69 94 GLN A CA 1
ATOM 701 C C . GLN A 1 94 ? -5.073 7.326 -5.229 1.00 91.69 94 GLN A C 1
ATOM 703 O O . GLN A 1 94 ? -6.244 7.156 -5.565 1.00 91.69 94 GLN A O 1
ATOM 708 N N . GLY A 1 95 ? -4.753 7.788 -4.016 1.00 92.25 95 GLY A N 1
ATOM 709 C CA . GLY A 1 95 ? -5.745 8.143 -2.994 1.00 92.25 95 GLY A CA 1
ATOM 710 C C . GLY A 1 95 ? -6.386 6.955 -2.268 1.00 92.25 95 GLY A C 1
ATOM 711 O O . GLY A 1 95 ? -7.253 7.156 -1.419 1.00 92.25 95 GLY A O 1
ATOM 712 N N . GLN A 1 96 ? -5.976 5.721 -2.560 1.00 95.00 96 GLN A N 1
ATOM 713 C CA . GLN A 1 96 ? -6.475 4.534 -1.872 1.00 95.00 96 GLN A CA 1
ATOM 714 C C . GLN A 1 96 ? -5.627 4.223 -0.635 1.00 95.00 96 GLN A C 1
ATOM 716 O O . GLN A 1 96 ? -4.439 4.541 -0.572 1.00 95.00 96 GLN A O 1
ATOM 721 N N . ARG A 1 97 ? -6.242 3.592 0.374 1.00 95.12 97 ARG A N 1
ATOM 722 C CA . ARG A 1 97 ? -5.503 3.135 1.560 1.00 95.12 97 ARG A CA 1
ATOM 723 C C . ARG A 1 97 ? -4.436 2.118 1.153 1.00 95.12 97 ARG A C 1
ATOM 725 O O . ARG A 1 97 ? -4.696 1.260 0.306 1.00 95.12 97 ARG A O 1
ATOM 732 N N . ALA A 1 98 ? -3.284 2.165 1.817 1.00 90.88 98 ALA A N 1
ATOM 733 C CA . ALA A 1 98 ? -2.270 1.129 1.669 1.00 90.88 98 ALA A CA 1
ATOM 734 C C . ALA A 1 98 ? -2.889 -0.257 1.945 1.00 90.88 98 ALA A C 1
ATOM 736 O O . ALA A 1 98 ? -3.664 -0.426 2.891 1.00 90.88 98 ALA A O 1
ATOM 737 N N . GLY A 1 99 ? -2.597 -1.228 1.078 1.00 90.44 99 GLY A N 1
ATOM 738 C CA . GLY A 1 99 ? -3.124 -2.594 1.171 1.00 90.44 99 GLY A CA 1
ATOM 739 C C . GLY A 1 99 ? -4.530 -2.812 0.594 1.00 90.44 99 GLY A C 1
ATOM 740 O O . GLY A 1 99 ? -5.036 -3.930 0.659 1.00 90.44 99 GLY A O 1
ATOM 741 N N . LYS A 1 100 ? -5.191 -1.798 0.014 1.00 94.69 100 LYS A N 1
ATOM 742 C CA . LYS A 1 100 ? -6.398 -2.038 -0.793 1.00 94.69 100 LYS A CA 1
ATOM 743 C C . LYS A 1 100 ? -5.991 -2.622 -2.146 1.00 94.69 100 LYS A C 1
ATOM 745 O O . LYS A 1 100 ? -5.325 -1.954 -2.928 1.00 94.69 100 LYS A O 1
ATOM 750 N N . ILE A 1 101 ? -6.421 -3.850 -2.416 1.00 92.12 101 ILE A N 1
ATOM 751 C CA . ILE A 1 101 ? -6.154 -4.539 -3.682 1.00 92.12 101 ILE A CA 1
ATOM 752 C C . ILE A 1 101 ? -7.097 -3.987 -4.759 1.00 92.12 101 ILE A C 1
ATOM 754 O O . ILE A 1 101 ? -8.308 -3.901 -4.541 1.00 92.12 101 ILE A O 1
ATOM 758 N N . ILE A 1 102 ? -6.537 -3.597 -5.905 1.00 93.94 102 ILE A N 1
ATOM 759 C CA . ILE A 1 102 ? -7.265 -3.059 -7.060 1.00 93.94 102 ILE A CA 1
ATOM 760 C C . ILE A 1 102 ? -6.839 -3.849 -8.288 1.00 93.94 102 ILE A C 1
ATOM 762 O O . ILE A 1 102 ? -5.662 -3.857 -8.639 1.00 93.94 102 ILE A O 1
ATOM 766 N N . GLN A 1 103 ? -7.814 -4.471 -8.943 1.00 93.06 103 GLN A N 1
ATOM 767 C CA . GLN A 1 103 ? -7.597 -5.165 -10.205 1.00 93.06 103 GLN A CA 1
ATOM 768 C C . GLN A 1 103 ? -7.534 -4.121 -11.320 1.00 93.06 103 GLN A C 1
ATOM 770 O O . GLN A 1 103 ? -8.493 -3.380 -11.538 1.00 93.06 103 GLN A O 1
ATOM 775 N N . SER A 1 104 ? -6.382 -3.999 -11.966 1.00 92.56 104 SER A N 1
ATOM 776 C CA . SER A 1 104 ? -6.108 -2.944 -12.958 1.00 92.56 104 SER A CA 1
ATOM 777 C C . SER A 1 104 ? -5.296 -3.442 -14.147 1.00 92.56 104 SER A C 1
ATOM 779 O O . SER A 1 104 ? -5.140 -2.720 -15.130 1.00 92.56 104 SER A O 1
ATOM 781 N N . GLN A 1 105 ? -4.786 -4.670 -14.075 1.00 90.56 105 GLN A N 1
ATOM 782 C CA . GLN A 1 105 ? -3.928 -5.249 -15.090 1.00 90.56 105 GLN A CA 1
ATOM 783 C C . GLN A 1 105 ? -4.710 -6.267 -15.922 1.00 90.56 105 GLN A C 1
ATOM 785 O O . GLN A 1 105 ? -5.660 -6.890 -15.454 1.00 90.56 105 GLN A O 1
ATOM 790 N N . PHE A 1 106 ? -4.277 -6.491 -17.164 1.00 89.19 106 PHE A N 1
ATOM 791 C CA . PHE A 1 106 ? -4.922 -7.469 -18.048 1.00 89.19 106 PHE A CA 1
ATOM 792 C C . PHE A 1 106 ? -4.902 -8.893 -17.472 1.00 89.19 106 PHE A C 1
ATOM 794 O O . PHE A 1 106 ? -5.866 -9.638 -17.624 1.00 89.19 106 PHE A O 1
ATOM 801 N N . LYS A 1 107 ? -3.839 -9.249 -16.739 1.00 89.69 107 LYS A N 1
ATOM 802 C CA . LYS A 1 107 ? -3.730 -10.535 -16.036 1.00 89.69 107 LYS A CA 1
ATOM 803 C C . LYS A 1 107 ? -4.879 -10.791 -15.053 1.00 89.69 107 LYS A C 1
ATOM 805 O O . LYS A 1 107 ? -5.192 -11.946 -14.792 1.00 89.69 107 LYS A O 1
ATOM 810 N N . ASP A 1 108 ? -5.547 -9.743 -14.568 1.00 90.75 108 ASP A N 1
ATOM 811 C CA . ASP A 1 108 ? -6.679 -9.862 -13.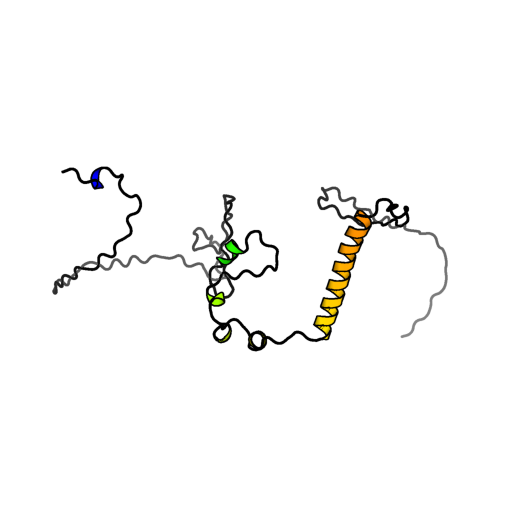647 1.00 90.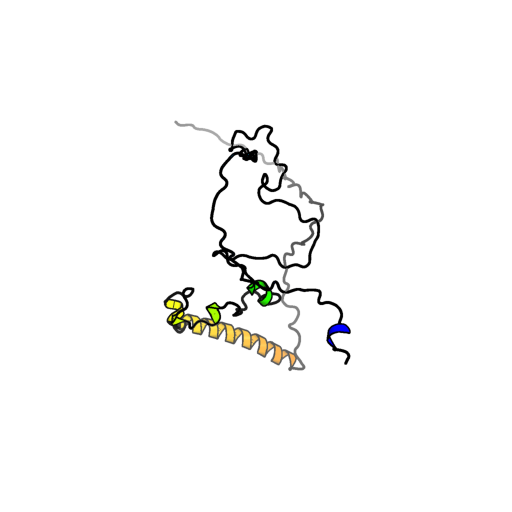75 108 ASP A CA 1
ATOM 812 C C . ASP A 1 108 ? -7.973 -10.318 -14.340 1.00 90.75 108 ASP A C 1
ATOM 814 O O . ASP A 1 108 ? -8.883 -10.810 -13.677 1.00 90.75 108 ASP A O 1
ATOM 818 N N . LEU A 1 109 ? -8.043 -10.203 -15.671 1.00 92.00 109 LEU A N 1
ATOM 819 C CA . LEU A 1 109 ? -9.139 -10.728 -16.494 1.00 92.00 109 LEU A CA 1
ATOM 820 C C . LEU A 1 109 ? -8.915 -12.182 -16.922 1.00 92.00 109 LEU A C 1
ATOM 822 O O . LEU A 1 109 ? -9.847 -12.847 -17.375 1.00 92.00 109 LEU A O 1
ATOM 826 N N . VAL A 1 110 ? -7.683 -12.675 -16.812 1.00 90.56 110 VAL A N 1
ATOM 827 C CA . VAL A 1 110 ? -7.334 -14.036 -17.213 1.00 90.56 110 VAL A CA 1
ATOM 828 C C . VAL A 1 110 ? -7.791 -15.008 -16.118 1.00 90.56 110 VAL A C 1
ATOM 830 O O . VAL A 1 110 ? -7.510 -14.767 -14.940 1.00 90.56 110 VAL A O 1
ATOM 833 N N . PRO A 1 111 ? -8.468 -16.123 -16.465 1.00 90.44 111 PRO A N 1
ATOM 834 C CA . PRO A 1 111 ? -8.848 -17.135 -15.487 1.00 90.44 111 PRO A CA 1
ATOM 835 C C . PRO A 1 111 ? -7.648 -17.614 -14.666 1.00 90.44 111 PRO A C 1
ATOM 837 O O . PRO A 1 111 ? -6.565 -17.831 -15.212 1.00 90.44 111 PRO A O 1
ATOM 840 N N . LEU A 1 112 ? -7.857 -17.837 -13.365 1.00 87.06 112 LEU A N 1
ATOM 841 C CA . LEU A 1 112 ? -6.794 -18.204 -12.418 1.00 87.06 112 LEU A CA 1
ATOM 842 C C . LEU A 1 112 ? -5.979 -19.432 -12.866 1.00 87.06 112 LEU A C 1
ATOM 844 O O . LEU A 1 112 ? -4.775 -19.472 -12.651 1.00 87.06 112 LEU A O 1
ATOM 848 N N . ALA A 1 113 ? -6.605 -20.391 -13.556 1.00 84.94 113 ALA A N 1
ATOM 849 C CA . ALA A 1 113 ? -5.941 -21.588 -14.081 1.00 84.94 113 ALA A CA 1
ATOM 850 C C . ALA A 1 113 ? -4.866 -21.302 -15.152 1.00 84.94 113 ALA A C 1
ATOM 852 O O . ALA A 1 113 ? -3.991 -22.131 -15.382 1.00 84.94 113 ALA A O 1
ATOM 853 N N . HIS A 1 114 ? -4.936 -20.149 -15.821 1.00 85.19 114 HIS A N 1
ATOM 854 C CA . HIS A 1 114 ? -4.005 -19.746 -16.880 1.00 85.19 114 HIS A CA 1
ATOM 855 C C . HIS A 1 114 ? -3.085 -18.596 -16.457 1.00 85.19 114 HIS A C 1
ATOM 857 O O . HIS A 1 114 ? -2.258 -18.137 -17.250 1.00 85.19 114 HIS A O 1
ATOM 863 N N . ARG A 1 115 ? -3.223 -18.120 -15.217 1.00 86.12 115 ARG A N 1
ATOM 864 C CA . ARG A 1 115 ? -2.369 -17.081 -14.650 1.00 86.12 115 ARG A CA 1
ATOM 865 C C . ARG A 1 115 ? -1.013 -17.666 -14.277 1.00 86.12 115 ARG A C 1
ATOM 867 O O . ARG A 1 115 ? -0.925 -18.674 -13.584 1.00 86.12 115 ARG A O 1
ATOM 874 N N . LYS A 1 116 ? 0.047 -17.017 -14.760 1.00 83.06 116 LYS A N 1
ATOM 875 C CA . LYS A 1 116 ? 1.443 -17.415 -14.518 1.00 83.06 116 LYS A CA 1
ATOM 876 C C . LYS A 1 116 ? 2.037 -16.769 -13.265 1.00 83.06 116 LYS A C 1
ATOM 878 O O . LYS A 1 116 ? 3.099 -17.182 -12.830 1.00 83.06 116 LYS A O 1
ATOM 883 N N . ASP A 1 117 ? 1.366 -15.753 -12.724 1.00 81.69 117 ASP A N 1
ATOM 884 C CA . ASP A 1 117 ? 1.803 -14.959 -11.573 1.00 81.69 117 ASP A CA 1
ATOM 885 C C . ASP A 1 117 ? 1.424 -15.567 -10.214 1.00 81.69 117 ASP A C 1
ATOM 887 O O . ASP A 1 117 ? 1.832 -15.039 -9.185 1.00 81.69 117 ASP A O 1
ATOM 891 N N . LEU A 1 118 ? 0.634 -16.643 -10.196 1.00 82.19 118 LEU A N 1
ATOM 892 C CA . LEU A 1 118 ? 0.149 -17.286 -8.974 1.00 82.19 118 LEU A CA 1
ATOM 893 C C . LEU A 1 118 ? 0.826 -18.635 -8.766 1.00 82.19 118 LEU A C 1
ATOM 895 O O . LEU A 1 118 ? 0.858 -19.445 -9.695 1.00 82.19 118 LEU A O 1
ATOM 899 N N . ASP A 1 119 ? 1.273 -18.893 -7.542 1.00 81.50 119 ASP A N 1
ATOM 900 C CA . ASP A 1 119 ? 1.761 -20.204 -7.113 1.00 81.50 119 ASP A CA 1
ATOM 901 C C . ASP A 1 119 ? 0.622 -21.233 -7.071 1.00 81.50 119 ASP A C 1
ATOM 903 O O . ASP A 1 119 ? -0.553 -20.876 -6.939 1.00 81.50 119 ASP A O 1
ATOM 907 N N . ASP A 1 120 ? 0.959 -22.520 -7.185 1.00 77.50 120 ASP A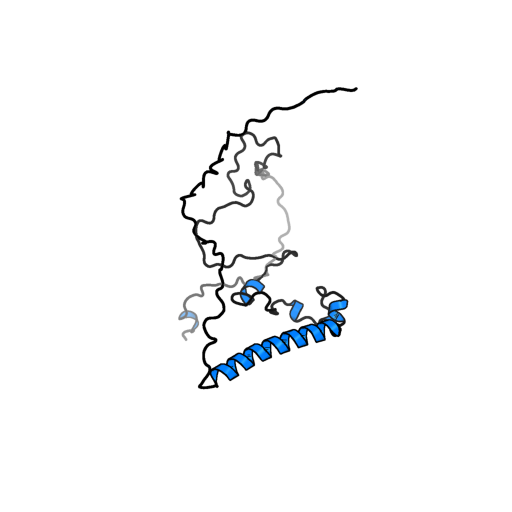 N 1
ATOM 908 C CA . ASP A 1 120 ? -0.029 -23.608 -7.186 1.00 77.50 120 ASP A CA 1
ATOM 909 C C . ASP A 1 120 ? -0.883 -23.598 -5.904 1.00 77.50 120 ASP A C 1
ATOM 911 O O . ASP A 1 120 ? -2.104 -23.742 -5.983 1.00 77.50 120 ASP A O 1
ATOM 915 N N . ASP A 1 121 ? -0.277 -23.293 -4.752 1.00 75.94 121 ASP A N 1
ATOM 916 C CA . ASP A 1 121 ? -0.955 -23.158 -3.453 1.00 75.94 121 ASP A CA 1
ATOM 917 C C . ASP A 1 121 ? -2.032 -22.061 -3.464 1.00 75.94 121 ASP A C 1
ATOM 919 O O . ASP A 1 121 ? -3.127 -22.233 -2.928 1.00 75.94 121 ASP A O 1
ATOM 923 N N . ALA A 1 122 ? -1.775 -20.945 -4.152 1.00 75.19 122 ALA A N 1
ATOM 924 C CA . ALA A 1 122 ? -2.755 -19.871 -4.300 1.00 75.19 122 ALA A CA 1
ATOM 925 C C . ALA A 1 122 ? -3.925 -20.269 -5.219 1.00 75.19 122 ALA A C 1
ATOM 927 O O . ALA A 1 122 ? -5.011 -19.692 -5.126 1.00 75.19 122 ALA A O 1
ATOM 928 N N . ARG A 1 123 ? -3.735 -21.263 -6.098 1.00 79.19 123 ARG A N 1
ATOM 929 C CA . ARG A 1 123 ? -4.795 -21.812 -6.963 1.00 79.19 123 ARG A CA 1
ATOM 930 C C . ARG A 1 123 ? -5.652 -22.855 -6.247 1.00 79.19 123 ARG A C 1
ATOM 932 O O . ARG A 1 123 ? -6.806 -23.036 -6.630 1.00 79.19 123 ARG A O 1
ATOM 939 N N . LEU A 1 124 ? -5.112 -23.513 -5.221 1.00 78.56 124 LEU A N 1
ATOM 940 C CA . LEU A 1 124 ? -5.788 -24.554 -4.439 1.00 78.56 124 LEU A CA 1
ATOM 941 C C . LEU A 1 124 ? -6.935 -24.016 -3.563 1.00 78.56 124 LEU A C 1
ATOM 943 O O . LEU A 1 124 ? -7.770 -24.809 -3.135 1.00 78.56 124 LEU A O 1
ATOM 947 N N . MET A 1 125 ? -7.033 -22.688 -3.371 1.00 80.25 125 MET A N 1
ATOM 948 C CA . MET A 1 125 ? -8.145 -22.003 -2.681 1.00 80.25 125 MET A CA 1
ATOM 949 C C . MET A 1 125 ? -8.526 -22.678 -1.352 1.00 80.25 125 MET A C 1
ATOM 951 O O . MET A 1 125 ? -9.707 -22.841 -1.030 1.00 80.25 125 MET A O 1
ATOM 955 N N . GLU A 1 126 ? -7.517 -23.101 -0.590 1.00 87.81 126 GLU A N 1
ATOM 956 C CA . GLU A 1 126 ? -7.721 -23.795 0.673 1.00 87.81 126 GLU A CA 1
ATOM 957 C C . GLU A 1 126 ? -8.260 -22.835 1.740 1.00 87.81 126 GLU A C 1
ATOM 959 O O . GLU A 1 126 ? -7.936 -21.643 1.786 1.00 87.81 126 GLU A O 1
ATOM 964 N N . ARG A 1 127 ? -9.125 -23.361 2.609 1.00 89.06 127 ARG A N 1
ATOM 965 C CA . ARG A 1 127 ? -9.592 -22.612 3.770 1.00 89.06 127 ARG A CA 1
ATOM 966 C C . ARG A 1 127 ? -8.408 -22.430 4.736 1.00 89.06 127 ARG A C 1
ATOM 968 O O . ARG A 1 127 ? -7.755 -23.422 5.043 1.00 89.06 127 ARG A O 1
ATOM 975 N N . PRO A 1 128 ? -8.174 -21.214 5.269 1.00 91.94 128 PRO A N 1
ATOM 976 C CA . PRO A 1 128 ? -7.177 -20.998 6.315 1.00 91.94 128 PRO A CA 1
ATOM 977 C C . PRO A 1 128 ? -7.353 -21.953 7.500 1.00 91.94 128 PRO A C 1
ATOM 979 O O . PRO A 1 128 ? -8.461 -22.440 7.757 1.00 91.94 128 PRO A O 1
ATOM 982 N N . SER A 1 129 ? -6.273 -22.191 8.238 1.00 94.69 129 SER A N 1
ATOM 983 C CA . SER A 1 129 ? -6.271 -23.137 9.358 1.00 94.69 129 SER A CA 1
ATOM 984 C C . SER A 1 129 ? -7.289 -22.753 10.442 1.00 94.69 129 SER A C 1
ATOM 986 O O . SER A 1 129 ? -7.622 -21.579 10.625 1.00 94.69 129 SER A O 1
ATOM 988 N N . GLU A 1 130 ? -7.800 -23.742 11.182 1.00 95.00 130 GLU A N 1
ATOM 989 C CA . GLU A 1 130 ? -8.824 -23.495 12.209 1.00 95.00 130 GLU A CA 1
ATOM 990 C C . GLU A 1 130 ? -8.337 -22.516 13.290 1.00 95.00 130 GLU A C 1
ATOM 992 O O . GLU A 1 130 ? -9.088 -21.644 13.726 1.00 95.00 130 GLU A O 1
ATOM 997 N N . ASP A 1 131 ? -7.053 -22.578 13.644 1.00 95.25 131 ASP A N 1
ATOM 998 C CA . ASP A 1 131 ? -6.436 -21.661 14.603 1.00 95.25 131 ASP A CA 1
ATOM 999 C C . ASP A 1 131 ? -6.430 -20.207 14.088 1.00 95.25 131 ASP A C 1
ATOM 1001 O O . ASP A 1 131 ? -6.729 -19.263 14.826 1.00 95.25 131 ASP A O 1
ATOM 1005 N N . GLU A 1 132 ? -6.158 -19.982 12.800 1.00 95.56 132 GLU A N 1
ATOM 1006 C CA . GLU A 1 132 ? -6.215 -18.647 12.186 1.00 95.56 132 GLU A CA 1
ATOM 1007 C C . GLU A 1 132 ? -7.648 -18.108 12.120 1.00 95.56 132 GLU A C 1
ATOM 1009 O O . GLU A 1 132 ? -7.889 -16.920 12.381 1.00 95.56 132 GLU A O 1
ATOM 1014 N N . VAL A 1 133 ? -8.614 -18.979 11.823 1.00 96.44 133 VAL A N 1
ATOM 1015 C CA . VAL A 1 133 ? -10.041 -18.640 11.847 1.00 96.44 133 VAL A CA 1
ATOM 1016 C C . VAL A 1 133 ? -10.464 -18.245 13.260 1.00 96.44 133 VAL A C 1
ATOM 1018 O O . VAL A 1 133 ? -11.103 -17.202 13.436 1.00 96.44 133 VAL A O 1
ATOM 1021 N N . GLN A 1 134 ? -10.061 -19.005 14.278 1.00 96.69 134 GLN A N 1
ATOM 1022 C CA . GLN A 1 134 ? -10.385 -18.719 15.673 1.00 96.69 134 GLN A CA 1
ATOM 1023 C C . GLN A 1 134 ? -9.750 -17.402 16.138 1.00 96.69 134 GLN A C 1
ATOM 1025 O O . GLN A 1 134 ? -10.445 -16.533 16.667 1.00 96.69 134 GLN A O 1
ATOM 1030 N N . THR A 1 135 ? -8.465 -17.173 15.850 1.00 97.38 135 THR A N 1
ATOM 1031 C CA . THR A 1 135 ? -7.789 -15.915 16.218 1.00 97.38 135 THR A CA 1
ATOM 1032 C C . THR A 1 135 ? -8.407 -14.696 15.530 1.00 97.38 135 THR A C 1
ATOM 1034 O O . THR A 1 135 ? -8.533 -13.630 16.139 1.00 97.38 135 THR A O 1
ATOM 1037 N N . THR A 1 136 ? -8.826 -14.827 14.270 1.00 96.75 136 THR A N 1
ATOM 1038 C CA . THR A 1 136 ? -9.526 -13.765 13.535 1.00 96.75 136 THR A CA 1
ATOM 1039 C C . THR A 1 136 ? -10.919 -13.526 14.113 1.00 96.75 136 THR A C 1
ATOM 1041 O O . THR A 1 136 ? -11.339 -12.374 14.263 1.00 96.75 136 THR A O 1
ATOM 1044 N N . THR A 1 137 ? -11.614 -14.593 14.506 1.00 97.12 137 THR A N 1
ATOM 1045 C CA . THR A 1 137 ? -12.931 -14.529 15.152 1.00 97.12 137 THR A CA 1
ATOM 1046 C C . THR A 1 137 ? -12.850 -13.810 16.492 1.00 97.12 137 THR A C 1
ATOM 1048 O O . THR A 1 137 ? -13.631 -12.897 16.746 1.00 97.12 137 THR A O 1
ATOM 1051 N N . ASP A 1 138 ? -11.868 -14.133 17.328 1.00 97.31 138 ASP A N 1
ATOM 1052 C CA . ASP A 1 138 ? -11.714 -13.494 18.634 1.00 97.31 138 ASP A CA 1
ATOM 1053 C C . ASP A 1 138 ? -11.305 -12.017 18.502 1.00 97.31 138 ASP A C 1
ATOM 1055 O O . ASP A 1 138 ? -11.857 -11.154 19.190 1.00 97.31 138 ASP A O 1
ATOM 1059 N N . LYS A 1 139 ? -10.422 -11.683 17.547 1.00 97.88 139 LYS A N 1
ATOM 1060 C CA . LYS A 1 139 ? -10.055 -10.288 17.231 1.00 97.88 139 LYS A CA 1
ATOM 1061 C C . LYS A 1 139 ? -11.251 -9.472 16.739 1.00 97.88 139 LYS A C 1
ATOM 1063 O O . LYS A 1 139 ? -11.443 -8.334 17.171 1.00 97.88 139 LYS A O 1
ATOM 1068 N N . THR A 1 140 ? -12.048 -10.032 15.830 1.00 97.75 140 THR A N 1
ATOM 1069 C CA . THR A 1 140 ? -13.230 -9.348 15.285 1.00 97.75 140 THR A CA 1
ATOM 1070 C C . THR A 1 140 ? -14.333 -9.222 16.331 1.00 97.75 140 THR A C 1
ATOM 1072 O O . THR A 1 140 ? -14.895 -8.134 16.464 1.00 97.75 140 THR A O 1
ATOM 1075 N N . ARG A 1 141 ? -14.574 -10.258 17.149 1.00 97.56 141 ARG A N 1
ATOM 1076 C CA . ARG A 1 141 ? -15.490 -10.208 18.301 1.00 97.56 141 ARG A CA 1
ATOM 1077 C C . ARG A 1 141 ? -15.113 -9.074 19.254 1.00 97.56 141 ARG A C 1
ATOM 1079 O O . ARG A 1 141 ? -15.938 -8.196 19.494 1.00 97.56 141 ARG A O 1
ATOM 1086 N N . ALA A 1 142 ? -13.860 -9.017 19.708 1.00 97.31 142 ALA A N 1
ATOM 1087 C CA . ALA A 1 142 ? -13.392 -7.975 20.627 1.00 97.31 142 ALA A CA 1
ATOM 1088 C C . ALA A 1 142 ? -13.510 -6.552 20.037 1.00 97.31 142 ALA A C 1
ATOM 1090 O O . ALA A 1 142 ? -13.887 -5.602 20.730 1.00 97.31 142 ALA A O 1
ATOM 1091 N N . ALA A 1 143 ? -13.219 -6.379 18.742 1.00 97.44 143 ALA A N 1
ATOM 1092 C CA . ALA A 1 143 ? -13.360 -5.089 18.065 1.00 97.44 143 ALA A CA 1
ATOM 1093 C C . ALA A 1 143 ? -14.828 -4.637 17.965 1.00 97.44 143 ALA A C 1
ATOM 1095 O O . ALA A 1 143 ? -15.136 -3.463 18.203 1.00 97.44 143 ALA A O 1
ATOM 1096 N N . LEU A 1 144 ? -15.735 -5.564 17.645 1.00 97.56 144 LEU A N 1
ATOM 1097 C CA . LEU A 1 144 ? -17.170 -5.296 17.577 1.00 97.56 144 LEU A CA 1
ATOM 1098 C C . LEU A 1 144 ? -17.745 -4.977 18.957 1.00 97.56 144 LEU A C 1
ATOM 1100 O O . LEU A 1 144 ? -18.481 -4.001 19.085 1.00 97.56 144 LEU A O 1
ATOM 1104 N N . GLU A 1 145 ? -17.354 -5.713 19.997 1.00 96.88 145 GLU A N 1
ATOM 1105 C CA . GLU A 1 145 ? -17.740 -5.426 21.382 1.00 96.88 145 GLU A CA 1
ATOM 1106 C C . GLU A 1 145 ? -17.309 -4.021 21.811 1.00 96.88 145 GLU A C 1
ATOM 1108 O O . GLU A 1 145 ? -18.104 -3.280 22.387 1.00 96.88 145 GLU A O 1
ATOM 1113 N N . LYS A 1 146 ? -16.087 -3.587 21.471 1.00 96.38 146 LYS A N 1
ATOM 1114 C CA . LYS A 1 146 ? -15.617 -2.221 21.761 1.00 96.38 146 LYS A CA 1
ATOM 1115 C C . LYS A 1 146 ? -16.489 -1.157 21.088 1.00 96.38 146 LYS A C 1
ATOM 1117 O O . LYS A 1 146 ? -16.832 -0.154 21.718 1.00 96.38 146 LYS A O 1
ATOM 1122 N N . LEU A 1 147 ? -16.857 -1.368 19.825 1.00 95.25 147 LEU A N 1
ATOM 1123 C CA . LEU A 1 147 ? -17.710 -0.449 19.071 1.00 95.25 147 LEU A CA 1
ATOM 1124 C C . LEU A 1 147 ? -19.139 -0.417 19.630 1.00 95.25 147 LEU A C 1
ATOM 1126 O O . LEU A 1 147 ? -19.717 0.660 19.785 1.00 95.25 147 LEU A O 1
ATOM 1130 N N . VAL A 1 148 ? -19.697 -1.579 19.971 1.00 96.94 148 VAL A N 1
ATOM 1131 C CA . VAL A 1 148 ? -21.030 -1.711 20.572 1.00 96.94 148 VAL A CA 1
ATOM 1132 C C . VAL A 1 148 ? -21.066 -1.073 21.959 1.00 96.94 148 VAL A C 1
ATOM 1134 O O . VAL A 1 148 ? -21.953 -0.268 22.222 1.00 96.94 148 VAL A O 1
ATOM 1137 N N . ASN A 1 149 ? -20.070 -1.322 22.810 1.00 92.88 149 ASN A N 1
ATOM 1138 C CA . ASN A 1 149 ? -19.960 -0.696 24.128 1.00 92.88 149 ASN A CA 1
ATOM 1139 C C . ASN A 1 149 ? -19.868 0.832 24.031 1.00 92.88 149 ASN A C 1
ATOM 1141 O O . ASN A 1 149 ? -20.491 1.534 24.824 1.00 92.88 149 ASN A O 1
ATOM 1145 N N . GLY A 1 150 ? -19.143 1.361 23.038 1.00 91.75 150 GLY A N 1
ATOM 1146 C CA . GLY A 1 150 ? -19.124 2.798 22.751 1.00 91.75 150 GLY A CA 1
ATOM 1147 C C . GLY A 1 150 ? -20.511 3.347 22.399 1.00 91.75 150 GLY A C 1
ATOM 1148 O O . GLY A 1 150 ? -20.925 4.366 22.949 1.00 91.75 150 GLY A O 1
ATOM 1149 N N . LYS A 1 151 ? -21.263 2.639 21.545 1.00 93.38 151 LYS A N 1
ATOM 1150 C CA . LYS A 1 151 ? -22.641 3.007 21.178 1.00 93.38 151 LYS A CA 1
ATOM 1151 C C . LYS A 1 151 ? -23.611 2.928 22.363 1.00 93.38 151 LYS A C 1
ATOM 1153 O O . LYS A 1 151 ? -24.403 3.846 22.542 1.00 93.38 151 LYS A O 1
ATOM 1158 N N . ILE A 1 152 ? -23.536 1.876 23.185 1.00 92.19 152 ILE A N 1
ATOM 1159 C CA . ILE A 1 152 ? -24.387 1.705 24.377 1.00 92.19 152 ILE A CA 1
ATOM 1160 C C . ILE A 1 152 ? -24.125 2.830 25.382 1.00 92.19 152 ILE A C 1
ATOM 1162 O O . ILE A 1 152 ? -25.071 3.460 25.846 1.00 92.19 152 ILE A O 1
ATOM 1166 N N . LYS A 1 153 ? -22.852 3.130 25.677 1.00 88.25 153 LYS A N 1
ATOM 1167 C CA . LYS A 1 153 ? -22.479 4.221 26.593 1.00 88.25 153 LYS A CA 1
ATOM 1168 C C . LYS A 1 153 ? -22.972 5.582 26.105 1.00 88.25 153 LYS A C 1
ATOM 1170 O O . LYS A 1 153 ? -23.451 6.365 26.914 1.00 88.25 153 LYS A O 1
ATOM 1175 N N . ALA A 1 154 ? -22.890 5.850 24.800 1.00 87.81 154 ALA A N 1
ATOM 1176 C CA . ALA A 1 154 ? -23.397 7.091 24.215 1.00 87.81 154 ALA A CA 1
ATOM 1177 C C . ALA A 1 154 ? -24.933 7.201 24.273 1.00 87.81 154 ALA A C 1
ATOM 1179 O O . ALA A 1 154 ? -25.460 8.303 24.388 1.00 87.81 154 ALA A O 1
ATOM 1180 N N . ALA A 1 155 ? -25.651 6.076 24.209 1.00 89.62 155 ALA A N 1
ATOM 1181 C CA . ALA A 1 155 ? -27.111 6.042 24.295 1.00 89.62 155 ALA A CA 1
ATOM 1182 C C . ALA A 1 155 ? -27.647 6.144 25.737 1.00 89.62 155 ALA A C 1
ATOM 1184 O O . ALA A 1 155 ? -28.821 6.458 25.930 1.00 89.62 155 ALA A O 1
ATOM 1185 N N . GLN A 1 156 ? -26.822 5.874 26.755 1.00 87.06 156 GLN A N 1
ATOM 1186 C CA . GLN A 1 156 ? -27.230 5.945 28.159 1.00 87.06 156 GLN A CA 1
ATOM 1187 C C . GLN A 1 156 ? -27.088 7.379 28.714 1.00 87.06 156 GLN A C 1
ATOM 1189 O O . GLN A 1 156 ? -25.974 7.888 28.831 1.00 87.06 156 GLN A O 1
ATOM 1194 N N . PRO A 1 157 ? -28.185 8.033 29.146 1.00 77.88 157 PRO A N 1
ATOM 1195 C CA . PRO A 1 157 ? -28.189 9.458 29.506 1.00 77.88 157 PRO A CA 1
ATOM 1196 C C . PRO A 1 157 ? -27.478 9.804 30.831 1.00 77.88 157 PRO A C 1
ATOM 1198 O O . PRO A 1 157 ? -27.347 10.979 31.163 1.00 77.88 157 PRO A O 1
ATOM 1201 N N . LYS A 1 158 ? -27.021 8.809 31.606 1.00 71.00 158 LYS A N 1
ATOM 1202 C CA . LYS A 1 158 ? -26.324 8.976 32.899 1.00 71.00 158 LYS A CA 1
ATOM 1203 C C . LYS A 1 158 ? -24.974 8.250 32.936 1.00 71.00 158 LYS A C 1
ATOM 1205 O O . LYS A 1 158 ? -24.630 7.609 33.927 1.00 71.00 158 LYS A O 1
ATOM 1210 N N . ASN A 1 159 ? -24.194 8.334 31.863 1.00 67.06 159 ASN A N 1
ATOM 1211 C CA . ASN A 1 159 ? -22.813 7.865 31.906 1.00 67.06 159 ASN A CA 1
ATOM 1212 C C . ASN A 1 159 ? -21.958 8.872 32.698 1.00 67.06 159 ASN A C 1
ATOM 1214 O O . ASN A 1 159 ? -21.548 9.901 32.163 1.00 67.06 159 ASN A O 1
ATOM 1218 N N . VAL A 1 160 ? -21.728 8.599 33.985 1.00 63.75 160 VAL A N 1
ATOM 1219 C CA . VAL A 1 160 ? -20.779 9.370 34.800 1.00 63.75 160 VAL A CA 1
ATOM 1220 C C . VAL A 1 160 ? -19.383 9.103 34.220 1.00 63.75 160 VAL A C 1
ATOM 1222 O O . VAL A 1 160 ? -18.998 7.935 34.143 1.00 63.75 160 VAL A O 1
ATOM 1225 N N . PRO A 1 161 ? -18.642 10.120 33.742 1.00 63.78 161 PRO A N 1
ATOM 1226 C CA . PRO A 1 161 ? -17.288 9.909 33.242 1.00 63.78 161 PRO A CA 1
ATOM 1227 C C . PRO A 1 161 ? -16.444 9.264 34.343 1.00 63.78 161 PRO A C 1
ATOM 1229 O O . PRO A 1 161 ? -16.539 9.678 35.499 1.00 63.78 161 PRO A O 1
ATOM 1232 N N . ASP A 1 162 ? -15.663 8.238 33.982 1.00 62.94 162 ASP A N 1
ATOM 1233 C CA . ASP A 1 162 ? -14.767 7.535 34.905 1.00 62.94 162 ASP A CA 1
ATOM 1234 C C . ASP A 1 162 ? -14.009 8.567 35.751 1.00 62.94 162 ASP A C 1
ATOM 1236 O O . ASP A 1 162 ? -13.273 9.407 35.226 1.00 62.94 162 ASP A O 1
ATOM 1240 N N . GLY A 1 163 ? -14.240 8.540 37.065 1.00 60.47 163 GLY A N 1
ATOM 1241 C CA . GLY A 1 163 ? -13.635 9.485 37.992 1.00 60.47 163 GLY A CA 1
ATOM 1242 C C . GLY A 1 163 ? -12.111 9.418 37.903 1.00 60.47 163 GLY A C 1
ATOM 1243 O O . GLY A 1 163 ? -11.542 8.351 38.089 1.00 60.47 163 GLY A O 1
ATOM 1244 N N . HIS A 1 164 ? -11.488 10.553 37.574 1.00 59.34 164 HIS A N 1
ATOM 1245 C CA . HIS A 1 164 ? -10.085 10.981 37.738 1.00 59.34 164 HIS A CA 1
ATOM 1246 C C . HIS A 1 164 ? -9.041 9.973 38.294 1.00 59.34 164 HIS A C 1
ATOM 1248 O O . HIS A 1 164 ? -8.322 10.292 39.236 1.00 59.34 164 HIS A O 1
ATOM 1254 N N . GLY A 1 165 ? -8.910 8.770 37.721 1.00 65.06 165 GLY A N 1
ATOM 1255 C CA . GLY A 1 165 ? -8.159 7.674 38.357 1.00 65.06 165 GLY A CA 1
ATOM 1256 C C . GLY A 1 165 ? -6.889 7.199 37.650 1.00 65.06 165 GLY A C 1
ATOM 1257 O O . GLY A 1 165 ? -6.216 6.313 38.165 1.00 65.06 165 GLY A O 1
ATOM 1258 N N . LYS A 1 166 ? -6.548 7.720 36.466 1.00 73.19 166 LYS A N 1
ATOM 1259 C CA . LYS A 1 166 ? -5.401 7.213 35.690 1.00 73.19 166 LYS A CA 1
ATOM 1260 C C . LYS A 1 166 ? -4.546 8.378 35.211 1.00 73.19 166 LYS A C 1
ATOM 1262 O O . LYS A 1 166 ? -4.797 8.935 34.146 1.00 73.19 166 LYS A O 1
ATOM 1267 N N . THR A 1 167 ? -3.555 8.777 36.004 1.00 85.44 167 THR A N 1
ATOM 1268 C CA . THR A 1 167 ? -2.496 9.662 35.506 1.00 85.44 167 THR A CA 1
ATOM 1269 C C . THR A 1 167 ? -1.623 8.849 34.545 1.00 85.44 167 THR A C 1
ATOM 1271 O O . THR A 1 167 ? -1.308 7.687 34.794 1.00 85.44 167 THR A O 1
ATOM 1274 N N . SER A 1 168 ? -1.300 9.398 33.377 1.00 88.12 168 SER A N 1
ATOM 1275 C CA . SER A 1 168 ? -0.458 8.727 32.380 1.00 88.12 168 SER A CA 1
ATOM 1276 C C . SER A 1 168 ? 0.531 9.737 31.822 1.00 88.12 168 SER A C 1
ATOM 1278 O O . SER A 1 168 ? 0.130 10.750 31.256 1.00 88.12 168 SER A O 1
ATOM 1280 N N . PHE A 1 169 ? 1.823 9.475 32.012 1.00 92.44 169 PHE A N 1
ATOM 1281 C CA . PHE A 1 169 ? 2.899 10.294 31.461 1.00 92.44 169 PHE A CA 1
ATOM 1282 C C . PHE A 1 169 ? 3.293 9.742 30.088 1.00 92.44 169 PHE A C 1
ATOM 1284 O O . PHE A 1 169 ? 3.538 8.545 29.946 1.00 92.44 169 PHE A O 1
ATOM 1291 N N . ILE A 1 170 ? 3.353 10.607 29.074 1.00 92.81 170 ILE A N 1
ATOM 1292 C CA . ILE A 1 170 ? 3.759 10.255 27.707 1.00 92.81 170 ILE A CA 1
ATOM 1293 C C . ILE A 1 170 ? 5.054 11.005 27.399 1.00 92.81 170 ILE A C 1
ATOM 1295 O O . ILE A 1 170 ? 5.136 12.216 27.600 1.00 92.81 170 ILE A O 1
ATOM 1299 N N . ARG A 1 171 ? 6.067 10.299 26.891 1.00 93.19 171 ARG A N 1
ATOM 1300 C CA . ARG A 1 171 ? 7.284 10.930 26.365 1.00 93.19 171 ARG A CA 1
ATOM 1301 C C . ARG A 1 171 ? 6.994 11.441 24.957 1.00 93.19 171 ARG A C 1
ATOM 1303 O O . ARG A 1 171 ? 6.707 10.645 24.068 1.00 93.19 171 ARG A O 1
ATOM 1310 N N . TYR A 1 172 ? 7.067 12.752 24.762 1.00 91.38 172 TYR A N 1
ATOM 1311 C CA . TYR A 1 172 ? 6.923 13.379 23.452 1.00 91.38 172 TYR A CA 1
ATOM 1312 C C . TYR A 1 172 ? 8.276 13.911 22.988 1.00 91.38 172 TYR A C 1
ATOM 1314 O O . TYR A 1 172 ? 8.893 14.718 23.680 1.00 91.38 172 TYR A O 1
ATOM 1322 N N . THR A 1 173 ? 8.718 13.464 21.814 1.00 92.00 173 THR A N 1
ATOM 1323 C CA . THR A 1 173 ? 9.868 14.041 21.112 1.00 92.00 173 THR A CA 1
ATOM 1324 C C . THR A 1 173 ? 9.335 14.994 20.040 1.00 92.00 173 THR A C 1
ATOM 1326 O O . THR A 1 173 ? 8.710 14.528 19.085 1.00 92.00 173 THR A O 1
ATOM 1329 N N . PRO A 1 174 ? 9.533 16.317 20.176 1.00 93.25 174 PRO A N 1
ATOM 1330 C CA . PRO A 1 174 ? 9.077 17.281 19.181 1.00 93.25 174 PRO A CA 1
ATOM 1331 C C . PRO A 1 174 ? 9.771 17.085 17.827 1.00 93.25 174 PRO A C 1
ATOM 1333 O O . PRO A 1 174 ? 10.985 16.922 17.765 1.00 93.25 174 PRO A O 1
ATOM 1336 N N . GLY A 1 175 ? 9.010 17.161 16.730 1.00 89.81 175 GLY A N 1
ATOM 1337 C CA . GLY A 1 175 ? 9.539 17.034 15.361 1.00 89.81 175 GLY A CA 1
ATOM 1338 C C . GLY A 1 175 ? 10.335 18.245 14.850 1.00 89.81 175 GLY A C 1
ATOM 1339 O O . GLY A 1 175 ? 10.924 18.180 13.775 1.00 89.81 175 GLY A O 1
ATOM 1340 N N . GLN A 1 176 ? 10.366 19.348 15.604 1.00 82.62 176 GLN A N 1
ATOM 1341 C CA . GLN A 1 176 ? 11.238 20.497 15.361 1.00 82.62 176 GLN A CA 1
ATOM 1342 C C . GLN A 1 176 ? 12.090 20.752 16.601 1.00 82.62 176 GLN A C 1
ATOM 1344 O O . GLN A 1 176 ? 11.637 21.369 17.562 1.00 82.62 176 GLN A O 1
ATOM 1349 N N . GLN A 1 177 ? 13.339 20.301 16.568 1.00 72.62 177 GLN A N 1
ATOM 1350 C CA . GLN A 1 177 ? 14.339 20.691 17.552 1.00 72.62 177 GLN A CA 1
ATOM 1351 C C . GLN A 1 177 ? 15.205 21.785 16.921 1.00 72.62 177 GLN A C 1
ATOM 1353 O O . GLN A 1 177 ? 16.196 21.518 16.245 1.00 72.62 177 GLN A O 1
ATOM 1358 N N . ASN A 1 178 ? 14.771 23.038 17.059 1.00 64.94 178 ASN A N 1
ATOM 1359 C CA . ASN A 1 178 ? 15.507 24.183 16.536 1.00 64.94 178 ASN A CA 1
ATOM 1360 C C . ASN A 1 178 ? 16.742 24.434 17.423 1.00 64.94 178 ASN A C 1
ATOM 1362 O O . ASN A 1 178 ? 16.629 25.024 18.489 1.00 64.94 178 ASN A O 1
ATOM 1366 N N . GLY A 1 179 ? 17.906 23.938 16.998 1.00 60.88 179 GLY A N 1
ATOM 1367 C CA . GLY A 1 179 ? 19.208 24.617 17.096 1.00 60.88 179 GLY A CA 1
ATOM 1368 C C . GLY A 1 179 ? 19.809 25.037 18.447 1.00 60.88 179 GLY A C 1
ATOM 1369 O O . GLY A 1 179 ? 20.896 25.600 18.420 1.00 60.88 179 GLY A O 1
ATOM 1370 N N . SER A 1 180 ? 19.203 24.784 19.607 1.00 54.12 180 SER A N 1
ATOM 1371 C CA . SER A 1 180 ? 19.862 24.977 20.909 1.00 54.12 180 SER A CA 1
ATOM 1372 C C . SER A 1 180 ? 19.971 23.640 21.628 1.00 54.12 180 SER A C 1
ATOM 1374 O O . SER A 1 180 ? 19.139 23.284 22.466 1.00 54.12 180 SER A O 1
ATOM 1376 N N . GLY A 1 181 ? 20.994 22.875 21.249 1.00 48.62 181 GLY A N 1
ATOM 1377 C CA . GLY A 1 181 ? 21.482 21.782 22.072 1.00 48.62 181 GLY A CA 1
ATOM 1378 C C . GLY A 1 181 ? 21.947 22.365 23.400 1.00 48.62 181 GLY A C 1
ATOM 1379 O O . GLY A 1 181 ? 23.027 22.942 23.478 1.00 48.62 181 GLY A O 1
ATOM 1380 N N . TRP A 1 182 ? 21.117 22.236 24.432 1.00 44.06 182 TRP A N 1
ATOM 1381 C CA . TRP A 1 182 ? 21.620 22.196 25.794 1.00 44.06 182 TRP A CA 1
ATOM 1382 C C . TRP A 1 182 ? 22.475 20.937 25.869 1.00 44.06 182 TRP A C 1
ATOM 1384 O O . TRP A 1 182 ? 21.968 19.827 26.001 1.00 44.06 182 TRP A O 1
ATOM 1394 N N . VAL A 1 183 ? 23.774 21.119 25.645 1.00 48.34 183 VAL A N 1
ATOM 1395 C CA . VAL A 1 183 ? 24.786 20.160 26.062 1.00 48.34 183 VAL A CA 1
ATOM 1396 C C . VAL A 1 183 ? 24.711 20.203 27.580 1.00 48.34 183 VAL A C 1
ATOM 1398 O O . VAL A 1 183 ? 25.238 21.120 28.206 1.00 48.34 183 VAL A O 1
ATOM 1401 N N . GLU A 1 184 ? 23.934 19.293 28.157 1.00 43.41 184 GLU A N 1
ATOM 1402 C CA . GLU A 1 184 ? 24.003 19.008 29.580 1.00 43.41 184 GLU A CA 1
ATOM 1403 C C . GLU A 1 184 ? 25.414 18.470 29.803 1.00 43.41 184 GLU A C 1
ATOM 1405 O O . GLU A 1 184 ? 25.740 17.340 29.442 1.00 43.41 184 GLU A O 1
ATOM 1410 N N . ALA A 1 185 ? 26.294 19.375 30.231 1.00 47.00 185 ALA A N 1
ATOM 1411 C CA . ALA A 1 185 ? 27.611 19.035 30.713 1.00 47.00 185 ALA A CA 1
ATOM 1412 C C . ALA A 1 185 ? 27.398 18.015 31.828 1.00 47.00 185 ALA A C 1
ATOM 1414 O O . ALA A 1 185 ? 26.781 18.330 32.845 1.00 47.00 185 ALA A O 1
ATOM 1415 N N . GLU A 1 186 ? 27.854 16.787 31.596 1.00 48.66 186 GLU A N 1
ATOM 1416 C CA . GLU A 1 186 ? 28.029 15.806 32.653 1.00 48.66 186 GLU A CA 1
ATOM 1417 C C . GLU A 1 186 ? 28.986 16.433 33.673 1.00 48.66 186 GLU A C 1
ATOM 1419 O O . GLU A 1 186 ? 30.202 16.456 33.482 1.00 48.66 186 GLU A O 1
ATOM 1424 N N . ASP A 1 187 ? 28.416 17.028 34.721 1.00 44.28 187 ASP A N 1
ATOM 1425 C CA . ASP A 1 187 ? 29.143 17.506 35.886 1.00 44.28 187 ASP A CA 1
ATOM 1426 C C . ASP A 1 187 ? 29.643 16.258 36.620 1.00 44.28 187 ASP A C 1
ATOM 1428 O O . ASP A 1 187 ? 28.939 15.612 37.400 1.00 44.28 187 ASP A O 1
ATOM 1432 N N . HIS A 1 188 ? 30.850 15.842 36.238 1.00 47.34 188 HIS A N 1
ATOM 1433 C CA . HIS A 1 188 ? 31.615 14.779 36.865 1.00 47.34 188 HIS A CA 1
ATOM 1434 C C . HIS A 1 188 ? 31.981 15.270 38.270 1.00 47.34 188 HIS A C 1
ATOM 1436 O O . HIS A 1 188 ? 32.971 15.973 38.466 1.00 47.34 188 HIS A O 1
ATOM 1442 N N . GLN A 1 189 ? 31.134 14.951 39.250 1.00 45.62 189 GLN A N 1
ATOM 1443 C CA . GLN A 1 189 ? 31.421 15.191 40.660 1.00 45.62 189 GLN A CA 1
ATOM 1444 C C . GLN A 1 189 ? 32.604 14.315 41.085 1.00 45.62 189 GLN A C 1
ATOM 1446 O O . GLN A 1 189 ? 32.456 13.166 41.497 1.00 45.62 189 GLN A O 1
ATOM 1451 N N . ASP A 1 190 ? 33.794 14.901 40.965 1.00 41.38 190 ASP A N 1
ATOM 1452 C CA . ASP A 1 190 ? 35.012 14.514 41.662 1.00 41.38 190 ASP A CA 1
ATOM 1453 C C . ASP A 1 190 ? 34.788 14.653 43.178 1.00 41.38 190 ASP A C 1
ATOM 1455 O O . ASP A 1 190 ? 35.117 15.675 43.784 1.00 41.38 190 ASP A O 1
ATOM 1459 N N . ASP A 1 191 ? 34.263 13.612 43.828 1.00 45.22 191 ASP A N 1
ATOM 1460 C CA . ASP A 1 191 ? 34.371 13.483 45.283 1.00 45.22 191 ASP A CA 1
ATOM 1461 C C . ASP A 1 191 ? 35.740 12.887 45.645 1.00 45.22 191 ASP A C 1
ATOM 1463 O O . ASP A 1 191 ? 35.923 11.693 45.901 1.00 45.22 191 ASP A O 1
ATOM 1467 N N . ARG A 1 192 ? 36.759 13.753 45.625 1.00 45.75 192 ARG A N 1
ATOM 1468 C CA . ARG A 1 192 ? 38.027 13.510 46.318 1.00 45.75 192 ARG A CA 1
ATOM 1469 C C . ARG A 1 192 ? 37.866 13.854 47.795 1.00 45.75 192 ARG A C 1
ATOM 1471 O O . ARG A 1 192 ? 38.294 14.924 48.220 1.00 45.75 192 ARG A O 1
ATOM 1478 N N . SER A 1 193 ? 37.401 12.913 48.612 1.00 45.44 193 SER A N 1
ATOM 1479 C CA . SER A 1 193 ? 37.811 12.865 50.022 1.00 45.44 193 SER A CA 1
ATOM 1480 C C . SER A 1 193 ? 37.551 11.502 50.672 1.00 45.44 193 SER A C 1
ATOM 1482 O O . SER A 1 193 ? 36.463 11.188 51.130 1.00 45.44 193 SER A O 1
ATOM 1484 N N . GLY A 1 194 ? 38.593 10.671 50.771 1.00 42.22 194 GLY A N 1
ATOM 1485 C CA . GLY A 1 194 ? 38.476 9.373 51.439 1.00 42.22 194 GLY A CA 1
ATOM 1486 C C . GLY A 1 194 ? 39.814 8.684 51.654 1.00 42.22 194 GLY A C 1
ATOM 1487 O O . GLY A 1 194 ? 40.192 7.785 50.916 1.00 42.22 194 GLY A O 1
ATOM 1488 N N . ARG A 1 195 ? 40.552 9.137 52.669 1.00 43.97 195 ARG A N 1
ATOM 1489 C CA . ARG A 1 195 ? 41.746 8.479 53.218 1.00 43.97 195 ARG A CA 1
ATOM 1490 C C . ARG A 1 195 ? 41.463 7.021 53.613 1.00 43.97 195 ARG A C 1
ATOM 1492 O O . ARG A 1 195 ? 40.481 6.752 54.291 1.00 43.97 195 ARG A O 1
ATOM 1499 N N . GLY A 1 196 ? 42.421 6.142 53.322 1.00 43.31 196 GLY A N 1
ATOM 1500 C CA . GLY A 1 196 ? 42.538 4.789 53.883 1.00 43.31 196 GLY A CA 1
ATOM 1501 C C . GLY A 1 196 ? 43.416 3.927 52.977 1.00 43.31 196 GLY A C 1
ATOM 1502 O O . GLY A 1 196 ? 42.920 3.283 52.070 1.00 43.31 196 GLY A O 1
ATOM 1503 N N . SER A 1 197 ? 44.745 4.066 53.002 1.00 45.31 197 SER A N 1
ATOM 1504 C CA . SER A 1 197 ? 45.629 3.230 53.836 1.00 45.31 197 SER A CA 1
ATOM 1505 C C . SER A 1 197 ? 45.137 1.784 53.946 1.00 45.31 197 SER A C 1
ATOM 1507 O O . SER A 1 197 ? 44.212 1.545 54.708 1.00 45.31 197 SER A O 1
ATOM 1509 N N . PHE A 1 198 ? 45.748 0.849 53.208 1.00 43.31 198 PHE A N 1
ATOM 1510 C CA . PHE A 1 198 ? 46.459 -0.332 53.737 1.00 43.31 198 PHE A CA 1
ATOM 1511 C C . PHE A 1 198 ? 46.746 -1.367 52.626 1.00 43.31 198 PHE A C 1
ATOM 1513 O O . PHE A 1 198 ? 45.836 -1.845 51.963 1.00 43.31 198 PHE A O 1
ATOM 1520 N N . GLY A 1 199 ? 48.022 -1.761 52.505 1.00 40.97 199 GLY A N 1
ATOM 1521 C CA . GLY A 1 199 ? 48.414 -3.160 52.276 1.00 40.97 199 GLY A CA 1
ATOM 1522 C C . GLY A 1 199 ? 48.571 -3.684 50.841 1.00 40.97 199 GLY A C 1
ATOM 1523 O O . GLY A 1 199 ? 47.729 -4.430 50.364 1.00 40.97 199 GLY A O 1
ATOM 1524 N N . ALA A 1 200 ? 49.729 -3.437 50.221 1.00 53.25 200 ALA A N 1
ATOM 1525 C CA . ALA A 1 200 ? 50.428 -4.463 49.422 1.00 53.25 200 ALA A CA 1
ATOM 1526 C C . ALA A 1 200 ? 51.274 -5.320 50.405 1.00 53.25 200 ALA A C 1
ATOM 1528 O O . ALA A 1 200 ? 51.633 -4.757 51.447 1.00 53.25 200 ALA A O 1
ATOM 1529 N N . PRO A 1 201 ? 51.644 -6.604 50.151 1.00 51.94 201 PRO A N 1
ATOM 1530 C CA . PRO A 1 201 ? 52.343 -7.030 48.924 1.00 51.94 201 PRO A CA 1
ATOM 1531 C C . PRO A 1 201 ? 52.161 -8.518 48.489 1.00 51.94 201 PRO A C 1
ATOM 1533 O O . PRO A 1 201 ? 51.393 -9.272 49.077 1.00 51.94 201 PRO A O 1
ATOM 1536 N N . SER A 1 202 ? 52.991 -8.919 47.508 1.00 46.66 202 SER A N 1
ATOM 1537 C CA . SER A 1 202 ? 53.387 -10.281 47.064 1.00 46.66 202 SER A CA 1
ATOM 1538 C C . SER A 1 202 ? 52.654 -10.779 45.807 1.00 46.66 202 SER A C 1
ATOM 1540 O O . SER A 1 202 ? 51.462 -11.038 45.857 1.00 46.66 202 SER A O 1
ATOM 1542 N N . VAL A 1 203 ? 53.229 -10.790 44.593 1.00 54.66 203 VAL A N 1
ATOM 1543 C CA . VAL A 1 203 ? 54.486 -11.376 44.047 1.00 54.66 203 VAL A CA 1
ATOM 1544 C C . VAL A 1 203 ? 54.499 -12.906 44.059 1.00 54.66 203 VAL A C 1
ATOM 1546 O O . VAL A 1 203 ? 54.746 -13.501 45.105 1.00 54.66 203 VAL A O 1
ATOM 1549 N N . GLN A 1 204 ? 54.284 -13.485 42.870 1.00 45.19 204 GLN A N 1
ATOM 1550 C CA . GLN A 1 204 ? 54.891 -14.685 42.250 1.00 45.19 204 GLN A CA 1
ATOM 1551 C C . GLN A 1 204 ? 54.009 -15.068 41.043 1.00 45.19 204 GLN A C 1
ATOM 1553 O O . GLN A 1 204 ? 52.792 -14.975 41.149 1.00 45.19 204 GLN A O 1
ATOM 1558 N N . ALA A 1 205 ? 54.498 -15.488 39.881 1.00 43.44 205 ALA A N 1
ATOM 1559 C CA . ALA A 1 205 ? 55.834 -15.632 39.308 1.00 43.44 205 ALA A CA 1
ATOM 1560 C C . ALA A 1 205 ? 55.669 -15.580 37.776 1.00 43.44 205 ALA A C 1
ATOM 1562 O O . ALA A 1 205 ? 54.551 -15.903 37.308 1.00 43.44 205 ALA A O 1
#